Protein AF-A0AAN9BFS3-F1 (afdb_monomer)

Structure (mmCIF, N/CA/C/O backbone):
data_AF-A0AAN9BFS3-F1
#
_entry.id   AF-A0AAN9BFS3-F1
#
loop_
_atom_site.group_PDB
_atom_site.id
_atom_site.type_symbol
_atom_site.label_atom_id
_atom_site.label_alt_id
_atom_site.label_comp_id
_atom_site.label_asym_id
_atom_site.label_entity_id
_atom_site.label_seq_id
_atom_site.pdbx_PDB_ins_code
_atom_site.Cartn_x
_atom_site.Cartn_y
_atom_site.Cartn_z
_atom_site.occupancy
_atom_site.B_iso_or_equiv
_atom_site.auth_seq_id
_atom_site.auth_comp_id
_atom_site.auth_asym_id
_atom_site.auth_atom_id
_atom_site.pdbx_PDB_model_num
ATOM 1 N N . MET A 1 1 ? -20.501 -0.312 9.931 1.00 28.77 1 MET A N 1
ATOM 2 C CA . MET A 1 1 ? -20.511 1.163 9.851 1.00 28.77 1 MET A CA 1
ATOM 3 C C . MET A 1 1 ? -19.124 1.580 9.366 1.00 28.77 1 MET A C 1
ATOM 5 O O . MET A 1 1 ? -18.173 1.359 10.101 1.00 28.77 1 MET A O 1
ATOM 9 N N . ALA A 1 2 ? -19.055 1.987 8.091 1.00 28.88 2 ALA A N 1
ATOM 10 C CA . ALA A 1 2 ? -17.927 2.497 7.290 1.00 28.88 2 ALA A CA 1
ATOM 11 C C . ALA A 1 2 ? -16.505 1.983 7.616 1.00 28.88 2 ALA A C 1
ATOM 13 O O . ALA A 1 2 ? -15.770 2.603 8.381 1.00 28.88 2 ALA A O 1
ATOM 14 N N . GLN A 1 3 ? -16.103 0.871 6.990 1.00 31.83 3 GLN A N 1
ATOM 15 C CA . GLN A 1 3 ? -14.691 0.493 6.844 1.00 31.83 3 GLN A CA 1
ATOM 16 C C . GLN A 1 3 ? -14.236 0.937 5.457 1.00 31.83 3 GLN A C 1
ATOM 18 O O . GLN A 1 3 ? -14.198 0.121 4.544 1.00 31.83 3 GLN A O 1
ATOM 23 N N . THR A 1 4 ? -13.975 2.231 5.273 1.00 32.00 4 THR A N 1
ATOM 24 C CA . THR A 1 4 ? -13.581 2.735 3.955 1.00 32.00 4 THR A CA 1
ATOM 25 C C . THR A 1 4 ? -12.127 3.169 3.960 1.00 32.00 4 THR A C 1
ATOM 27 O O . THR A 1 4 ? -11.747 4.062 4.708 1.00 32.00 4 THR A O 1
ATOM 30 N N . VAL A 1 5 ? -11.312 2.503 3.142 1.00 37.75 5 VAL A N 1
ATOM 31 C CA . VAL A 1 5 ? -9.920 2.869 2.850 1.00 37.75 5 VAL A CA 1
ATOM 32 C C . VAL A 1 5 ? -9.848 3.175 1.360 1.00 37.75 5 VAL A C 1
ATOM 34 O O . VAL A 1 5 ? -10.387 2.426 0.539 1.00 37.75 5 VAL A O 1
ATOM 37 N N . PHE A 1 6 ? -9.215 4.296 1.020 1.00 46.69 6 PHE A N 1
ATOM 38 C CA . PHE A 1 6 ? -9.064 4.758 -0.356 1.00 46.69 6 PHE A CA 1
ATOM 39 C C . PHE A 1 6 ? -7.593 4.667 -0.758 1.00 46.69 6 PHE A C 1
ATOM 41 O O . PHE A 1 6 ? -6.705 5.049 0.006 1.00 46.69 6 PHE A O 1
ATOM 48 N N . LEU A 1 7 ? -7.346 4.157 -1.964 1.00 42.38 7 LEU A N 1
ATOM 49 C CA . LEU A 1 7 ? -6.005 3.996 -2.518 1.00 42.38 7 LEU A CA 1
ATOM 50 C C . LEU A 1 7 ? -5.968 4.465 -3.974 1.00 42.38 7 LEU A C 1
ATOM 52 O O . LEU A 1 7 ? -6.736 3.997 -4.818 1.00 42.38 7 LEU A O 1
ATOM 56 N N . CYS A 1 8 ? -5.025 5.347 -4.276 1.00 43.94 8 CYS A N 1
ATOM 57 C CA . CYS A 1 8 ? -4.654 5.771 -5.627 1.00 43.94 8 CYS A CA 1
ATOM 58 C C . CYS A 1 8 ? -3.128 5.922 -5.585 1.00 43.94 8 CYS A C 1
ATOM 60 O O . CYS A 1 8 ? -2.623 6.670 -4.764 1.00 43.94 8 CYS A O 1
ATOM 62 N N . LEU A 1 9 ? -2.321 5.139 -6.300 1.00 48.56 9 LEU A N 1
ATOM 63 C CA . LEU A 1 9 ? -1.998 5.359 -7.708 1.00 48.56 9 LEU A CA 1
ATOM 64 C C . LEU A 1 9 ? -1.037 4.300 -8.251 1.00 48.56 9 LEU A C 1
ATOM 66 O O . LEU A 1 9 ? -0.258 3.708 -7.515 1.00 48.56 9 LEU A O 1
ATOM 70 N N . LEU A 1 10 ? -0.972 4.216 -9.578 1.00 48.34 10 LEU A N 1
ATOM 71 C CA . LEU A 1 10 ? 0.132 3.631 -10.335 1.00 48.34 10 LEU A CA 1
ATOM 72 C C . LEU A 1 10 ? 0.705 4.699 -11.280 1.00 48.34 10 LEU A C 1
ATOM 74 O O . LEU A 1 10 ? 0.072 5.030 -12.278 1.00 48.34 10 LEU A O 1
ATOM 78 N N . GLY A 1 11 ? 1.879 5.258 -10.973 1.00 34.78 11 GLY A N 1
ATOM 79 C CA . GLY A 1 11 ? 2.648 6.069 -11.929 1.00 34.78 11 GLY A CA 1
ATOM 80 C C . GLY A 1 11 ? 3.550 5.165 -12.768 1.00 34.78 11 GLY A C 1
ATOM 81 O O . GLY A 1 11 ? 4.129 4.242 -12.218 1.00 34.78 11 GLY A O 1
ATOM 82 N N . LEU A 1 12 ? 3.672 5.379 -14.082 1.00 40.53 12 LEU A N 1
ATOM 83 C CA . LEU A 1 12 ? 4.620 4.630 -14.918 1.00 40.53 12 LEU A CA 1
ATOM 84 C C . LEU A 1 12 ? 5.277 5.509 -15.976 1.00 40.53 12 LEU A C 1
ATOM 86 O O . LEU A 1 12 ? 4.609 6.275 -16.667 1.00 40.53 12 LEU A O 1
ATOM 90 N N . LEU A 1 13 ? 6.586 5.310 -16.151 1.00 34.81 13 LEU A N 1
ATOM 91 C CA . LEU A 1 13 ? 7.351 5.810 -17.287 1.00 34.81 13 LEU A CA 1
ATOM 92 C C . LEU A 1 13 ? 7.412 4.729 -18.370 1.00 34.81 13 LEU A C 1
ATOM 94 O O . LEU A 1 13 ? 8.296 3.869 -18.375 1.00 34.81 13 LEU A O 1
ATOM 98 N N . PHE A 1 14 ? 6.512 4.806 -19.348 1.00 34.72 14 PHE A N 1
ATOM 99 C CA . PHE A 1 14 ? 6.797 4.201 -20.644 1.00 34.72 14 PHE A CA 1
ATOM 100 C C . PHE A 1 14 ? 7.679 5.144 -21.452 1.00 34.72 14 PHE A C 1
ATOM 102 O O . PHE A 1 14 ? 7.508 6.362 -21.433 1.00 34.72 14 PHE A O 1
ATOM 109 N N . GLY A 1 15 ? 8.645 4.574 -22.176 1.00 35.25 15 GLY A N 1
ATOM 110 C CA . GLY A 1 15 ? 9.382 5.342 -23.173 1.00 35.25 15 GLY A CA 1
ATOM 111 C C . GLY A 1 15 ? 8.388 6.096 -24.061 1.00 35.25 15 GLY A C 1
ATOM 112 O O . GLY A 1 15 ? 7.463 5.485 -24.586 1.00 35.25 15 GLY A O 1
ATOM 113 N N . TRP A 1 16 ? 8.606 7.407 -24.187 1.00 35.19 16 TRP A N 1
ATOM 114 C CA . TRP A 1 16 ? 7.860 8.382 -25.000 1.00 35.19 16 TRP A CA 1
ATOM 115 C C . TRP A 1 16 ? 6.487 8.858 -24.495 1.00 35.19 16 TRP A C 1
ATOM 117 O O . TRP A 1 16 ? 5.956 9.800 -25.078 1.00 35.19 16 TRP A O 1
ATOM 127 N N . GLN A 1 17 ? 5.942 8.325 -23.396 1.00 36.91 17 GLN A N 1
ATOM 128 C CA . GLN A 1 17 ? 4.750 8.888 -22.744 1.00 36.91 17 GLN A CA 1
ATOM 129 C C . GLN A 1 17 ? 4.971 8.996 -21.232 1.00 36.91 17 GLN A C 1
ATOM 131 O O . GLN A 1 17 ? 4.969 8.004 -20.506 1.00 36.91 17 GLN A O 1
ATOM 136 N N . SER A 1 18 ? 5.166 10.226 -20.758 1.00 42.72 18 SER A N 1
ATOM 137 C CA . SER A 1 18 ? 5.100 10.577 -19.342 1.00 42.72 18 SER A CA 1
ATOM 138 C C . SER A 1 18 ? 3.647 10.481 -18.879 1.00 42.72 18 SER A C 1
ATOM 140 O O . SER A 1 18 ? 2.832 11.328 -19.244 1.00 42.72 18 SER A O 1
ATOM 142 N N . VAL A 1 19 ? 3.307 9.450 -18.103 1.00 47.22 19 VAL A N 1
ATOM 143 C CA . VAL A 1 19 ? 2.034 9.420 -17.375 1.00 47.22 19 VAL A CA 1
ATOM 144 C C . VAL A 1 19 ? 2.290 10.037 -16.005 1.00 47.22 19 VAL A C 1
ATOM 146 O O . VAL A 1 19 ? 3.083 9.509 -15.228 1.00 47.22 19 VAL A O 1
ATOM 149 N N . GLU A 1 20 ? 1.664 11.179 -15.726 1.00 51.22 20 GLU A N 1
ATOM 150 C CA . GLU A 1 20 ? 1.746 11.838 -14.419 1.00 51.22 20 GLU A CA 1
ATOM 151 C C . GLU A 1 20 ? 1.160 10.939 -13.318 1.00 51.22 20 GLU A C 1
ATOM 153 O O . GLU A 1 20 ? 0.209 10.181 -13.543 1.00 51.22 20 GLU A O 1
ATOM 158 N N . ALA A 1 21 ? 1.720 11.027 -12.109 1.00 53.66 21 ALA A N 1
ATOM 159 C CA . ALA A 1 21 ? 1.106 10.418 -10.939 1.00 53.66 21 ALA A CA 1
ATOM 160 C C . ALA A 1 21 ? -0.238 11.132 -10.681 1.00 53.66 21 ALA A C 1
ATOM 162 O O . ALA A 1 21 ? -0.284 12.320 -10.405 1.00 53.66 21 ALA A O 1
ATOM 163 N N . LYS A 1 22 ? -1.362 10.425 -10.810 1.00 53.44 22 LYS A N 1
ATOM 164 C CA . LYS A 1 22 ? -2.722 10.977 -10.641 1.00 53.44 22 LYS A CA 1
ATOM 165 C C . LYS A 1 22 ? -3.339 10.744 -9.246 1.00 53.44 22 LYS A C 1
ATOM 167 O O . LYS A 1 22 ? -3.938 9.702 -9.011 1.00 53.44 22 LYS A O 1
ATOM 172 N N . SER A 1 23 ? -3.120 11.656 -8.297 1.00 56.91 23 SER A N 1
ATOM 173 C CA . SER A 1 23 ? -3.478 11.481 -6.869 1.00 56.91 23 SER A CA 1
ATOM 174 C C . SER A 1 23 ? -4.947 11.062 -6.635 1.00 56.91 23 SER A C 1
ATOM 176 O O . SER A 1 23 ? -5.805 11.294 -7.490 1.00 56.91 23 SER A O 1
ATOM 178 N N . CYS A 1 24 ? -5.255 10.467 -5.464 1.00 60.66 24 CYS A N 1
ATOM 179 C CA . CYS A 1 24 ? -6.639 10.188 -5.020 1.00 60.66 24 CYS A CA 1
ATOM 180 C C . CYS A 1 24 ? -7.543 11.416 -5.178 1.00 60.66 24 CYS A C 1
ATOM 182 O O . CYS A 1 24 ? -8.720 11.302 -5.523 1.00 60.66 24 CYS A O 1
ATOM 184 N N . TYR A 1 25 ? -6.936 12.580 -4.947 1.00 57.38 25 TYR A N 1
ATOM 185 C CA . TYR A 1 25 ? -7.491 13.894 -5.194 1.00 57.38 25 TYR A CA 1
ATOM 186 C C . TYR A 1 25 ? -6.694 14.612 -6.287 1.00 57.38 25 TYR A C 1
ATOM 188 O O . TYR A 1 25 ? -5.466 14.621 -6.211 1.00 57.38 25 TYR A O 1
ATOM 196 N N . PRO A 1 26 ? -7.359 15.257 -7.257 1.00 55.62 26 PRO A N 1
ATOM 197 C CA . PRO A 1 26 ? -6.736 16.113 -8.264 1.00 55.62 26 PRO A CA 1
ATOM 198 C C . PRO A 1 26 ? -5.706 17.111 -7.724 1.00 55.62 26 PRO A C 1
ATOM 200 O O . PRO A 1 26 ? -4.744 17.408 -8.425 1.00 55.62 26 PRO A O 1
ATOM 203 N N . ASP A 1 27 ? -5.896 17.621 -6.501 1.00 63.38 27 ASP A N 1
ATOM 204 C CA . ASP A 1 27 ? -4.984 18.569 -5.863 1.00 63.38 27 ASP A CA 1
ATOM 205 C C . ASP A 1 27 ? -5.036 18.521 -4.317 1.00 63.38 27 ASP A C 1
ATOM 207 O O . ASP A 1 27 ? -5.886 17.865 -3.703 1.00 63.38 27 ASP A O 1
ATOM 211 N N . LEU A 1 28 ? -4.095 19.233 -3.683 1.00 63.38 28 LEU A N 1
ATOM 212 C CA . LEU A 1 28 ? -3.985 19.380 -2.225 1.00 63.38 28 LEU A CA 1
ATOM 213 C C . LEU A 1 28 ? -5.181 20.106 -1.596 1.00 63.38 28 LEU A C 1
ATOM 215 O O . LEU A 1 28 ? -5.524 19.826 -0.451 1.00 63.38 28 LEU A O 1
ATOM 219 N N . ALA A 1 29 ? -5.822 21.028 -2.317 1.00 64.75 29 ALA A N 1
ATOM 220 C CA . ALA A 1 29 ? -6.960 21.779 -1.797 1.00 64.75 29 ALA A CA 1
ATOM 221 C C . ALA A 1 29 ? -8.195 20.881 -1.662 1.00 64.75 29 ALA A C 1
ATOM 223 O O . ALA A 1 29 ? -8.933 20.990 -0.688 1.00 64.75 29 ALA A O 1
ATOM 224 N N . GLN A 1 30 ? -8.392 19.947 -2.590 1.00 64.88 30 GLN A N 1
ATOM 225 C CA . GLN A 1 30 ? -9.452 18.949 -2.525 1.00 64.88 30 GLN A CA 1
ATOM 226 C C . GLN A 1 30 ? -9.202 17.922 -1.421 1.00 64.88 30 GLN A C 1
ATOM 228 O O . GLN A 1 30 ? -10.142 17.583 -0.708 1.00 64.88 30 GLN A O 1
ATOM 233 N N . ALA A 1 31 ? -7.951 17.498 -1.214 1.00 64.00 31 ALA A N 1
ATOM 234 C CA . ALA A 1 31 ? -7.592 16.666 -0.062 1.00 64.00 31 ALA A CA 1
ATOM 235 C C . ALA A 1 31 ? -7.846 17.401 1.270 1.00 64.00 31 ALA A C 1
ATOM 237 O O . ALA A 1 31 ? -8.459 16.844 2.181 1.00 64.00 31 ALA A O 1
ATOM 238 N N . ALA A 1 32 ? -7.470 18.683 1.351 1.00 65.19 32 ALA A N 1
ATOM 239 C CA . ALA A 1 32 ? -7.693 19.525 2.525 1.00 65.19 32 ALA A CA 1
ATOM 240 C C . ALA A 1 32 ? -9.186 19.784 2.800 1.00 65.19 32 ALA A C 1
ATOM 242 O O . ALA A 1 32 ? -9.613 19.729 3.950 1.00 65.19 32 ALA A O 1
ATOM 243 N N . LEU A 1 33 ? -9.997 20.011 1.759 1.00 65.75 33 LEU A N 1
ATOM 244 C CA . LEU A 1 33 ? -11.460 20.120 1.865 1.00 65.75 33 LEU A CA 1
ATOM 245 C C . LEU A 1 33 ? -12.099 18.822 2.358 1.00 65.75 33 LEU A C 1
ATOM 247 O O . LEU A 1 33 ? -13.089 18.855 3.086 1.00 65.75 33 LEU A O 1
ATOM 251 N N . ALA A 1 34 ? -11.535 17.689 1.952 1.00 67.19 34 ALA A N 1
ATOM 252 C CA . ALA A 1 34 ? -11.966 16.380 2.403 1.00 67.19 34 ALA A CA 1
ATOM 253 C C . ALA A 1 34 ? -11.489 16.094 3.850 1.00 67.19 34 ALA A C 1
ATOM 255 O O . ALA A 1 34 ? -12.041 15.228 4.524 1.00 67.19 34 ALA A O 1
ATOM 256 N N . GLY A 1 35 ? -10.531 16.872 4.365 1.00 70.81 35 GLY A N 1
ATOM 257 C CA . GLY A 1 35 ? -10.011 16.755 5.726 1.00 70.81 35 GLY A CA 1
ATOM 258 C C . GLY A 1 35 ? -8.906 15.711 5.881 1.00 70.81 35 GLY A C 1
ATOM 259 O O . GLY A 1 35 ? -8.669 15.267 7.000 1.00 70.81 35 GLY A O 1
ATOM 260 N N . VAL A 1 36 ? -8.239 15.322 4.787 1.00 77.38 36 VAL A N 1
ATOM 261 C CA . VAL A 1 36 ? -7.086 14.411 4.830 1.00 77.38 36 VAL A CA 1
ATOM 262 C C . VAL A 1 36 ? -5.785 15.194 4.824 1.00 77.38 36 VAL A C 1
ATOM 264 O O . VAL A 1 36 ? -5.563 16.040 3.956 1.00 77.38 36 VAL A O 1
ATOM 267 N N . LEU A 1 37 ? -4.917 14.887 5.785 1.00 86.06 37 LEU A N 1
ATOM 268 C CA . LEU A 1 37 ? -3.627 15.547 5.967 1.00 86.06 37 LEU A CA 1
ATOM 269 C C . LEU A 1 37 ? -2.472 14.681 5.461 1.00 86.06 37 LEU A C 1
ATOM 271 O O . LEU A 1 37 ? -2.504 13.454 5.554 1.00 86.06 37 LEU A O 1
ATOM 275 N N . ASP A 1 38 ? -1.426 15.331 4.952 1.00 87.88 38 ASP A N 1
ATOM 276 C CA . ASP A 1 38 ? -0.173 14.655 4.619 1.00 87.88 38 ASP A CA 1
ATOM 277 C C . ASP A 1 38 ? 0.516 14.167 5.892 1.00 87.88 38 ASP A C 1
ATOM 279 O O . ASP A 1 38 ? 0.795 14.945 6.809 1.00 87.88 38 ASP A O 1
ATOM 283 N N . GLY A 1 39 ? 0.812 12.871 5.935 1.00 89.25 39 GLY A N 1
ATOM 284 C CA . GLY A 1 39 ? 1.692 12.310 6.943 1.00 89.25 39 GLY A CA 1
ATOM 285 C C . GLY A 1 39 ? 3.169 12.614 6.657 1.00 89.25 39 GLY A C 1
ATOM 286 O O . GLY A 1 39 ? 3.525 13.162 5.601 1.00 89.25 39 GLY A O 1
ATOM 287 N N . PRO A 1 40 ? 4.069 12.280 7.598 1.00 90.56 40 PRO A N 1
ATOM 288 C CA . PRO A 1 40 ? 5.503 12.507 7.463 1.00 90.56 40 PRO A CA 1
ATOM 289 C C . PRO A 1 40 ? 6.129 12.057 6.138 1.00 90.56 40 PRO A C 1
ATOM 291 O O . PRO A 1 40 ? 7.088 12.688 5.690 1.00 90.56 40 PRO A O 1
ATOM 294 N N . PHE A 1 41 ? 5.636 10.995 5.486 1.00 89.00 41 PHE A N 1
ATOM 295 C CA . PHE A 1 41 ? 6.261 10.507 4.251 1.00 89.00 41 PHE A CA 1
ATOM 296 C C . PHE A 1 41 ? 5.833 11.302 3.012 1.00 89.00 41 PHE A C 1
ATOM 298 O O . PHE A 1 41 ? 6.493 11.179 1.975 1.00 89.00 41 PHE A O 1
ATOM 305 N N . LEU A 1 42 ? 4.806 12.144 3.123 1.00 85.81 42 LEU A N 1
ATOM 306 C CA . LEU A 1 42 ? 4.365 13.086 2.091 1.00 85.81 42 LEU A CA 1
ATOM 307 C C . LEU A 1 42 ? 4.701 14.550 2.422 1.00 85.81 42 LEU A C 1
ATOM 309 O O . LEU A 1 42 ? 4.637 15.409 1.546 1.00 85.81 42 LEU A O 1
ATOM 313 N N . SER A 1 43 ? 5.140 14.841 3.649 1.00 86.25 43 SER A N 1
ATOM 314 C CA . SER A 1 43 ? 5.485 16.197 4.080 1.00 86.25 43 SER A CA 1
ATOM 315 C C . SER A 1 43 ? 6.595 16.831 3.229 1.00 86.25 43 SER A C 1
ATOM 317 O O . SER A 1 43 ? 7.726 16.345 3.181 1.00 86.25 43 SER A O 1
ATOM 319 N N . GLY A 1 44 ? 6.286 17.971 2.602 1.00 82.75 44 GLY A N 1
ATOM 320 C CA . GLY A 1 44 ? 7.252 18.774 1.843 1.00 82.75 44 GLY A CA 1
ATOM 321 C C . GLY A 1 44 ? 7.719 18.136 0.531 1.00 82.75 44 GLY A C 1
ATOM 322 O O . GLY A 1 44 ? 8.737 18.550 -0.021 1.00 82.75 44 GLY A O 1
ATOM 323 N N . THR A 1 45 ? 7.004 17.129 0.032 1.00 85.56 45 THR A N 1
ATOM 324 C CA . THR A 1 45 ? 7.298 16.458 -1.238 1.00 85.56 45 THR A CA 1
ATOM 325 C C . THR A 1 45 ? 6.016 16.249 -2.048 1.00 85.56 45 THR A C 1
ATOM 327 O O . THR A 1 45 ? 4.930 16.614 -1.608 1.00 85.56 45 THR A O 1
ATOM 330 N N . THR A 1 46 ? 6.134 15.699 -3.256 1.00 80.81 46 THR A N 1
ATOM 331 C CA . THR A 1 46 ? 4.984 15.337 -4.094 1.00 80.81 46 THR A CA 1
ATOM 332 C C . THR A 1 46 ? 5.077 13.874 -4.507 1.00 80.81 46 THR A C 1
ATOM 334 O O . THR A 1 46 ? 6.162 13.284 -4.514 1.00 80.81 46 THR A O 1
ATOM 337 N N . LEU A 1 47 ? 3.945 13.272 -4.875 1.00 77.19 47 LEU A N 1
ATOM 338 C CA . LEU A 1 47 ? 3.938 11.904 -5.393 1.00 77.19 47 LEU A CA 1
ATOM 339 C C . LEU A 1 47 ? 4.801 11.771 -6.644 1.00 77.19 47 LEU A C 1
ATOM 341 O O . LEU A 1 47 ? 5.498 10.773 -6.795 1.00 77.19 47 LEU A O 1
ATOM 345 N N . GLU A 1 48 ? 4.795 12.769 -7.522 1.00 76.12 48 GLU A N 1
ATOM 346 C CA . GLU A 1 48 ? 5.605 12.786 -8.738 1.00 76.12 48 GLU A CA 1
ATOM 347 C C . GLU A 1 48 ? 7.092 12.777 -8.387 1.00 76.12 48 GLU A C 1
ATOM 349 O O . GLU A 1 48 ? 7.842 11.959 -8.918 1.00 76.12 48 GLU A O 1
ATOM 354 N N . ALA A 1 49 ? 7.520 13.628 -7.450 1.00 81.62 49 ALA A N 1
ATOM 355 C CA . ALA A 1 49 ? 8.911 13.676 -7.012 1.00 81.62 49 ALA A CA 1
ATOM 356 C C . ALA A 1 49 ? 9.361 12.336 -6.409 1.00 81.62 49 ALA A C 1
ATOM 358 O O . ALA A 1 49 ? 10.453 11.854 -6.706 1.00 81.62 49 ALA A O 1
ATOM 359 N N . LEU A 1 50 ? 8.499 11.700 -5.612 1.00 82.94 50 LEU A N 1
ATOM 360 C CA . LEU A 1 50 ? 8.769 10.393 -5.014 1.00 82.94 50 LEU A CA 1
ATOM 361 C C . LEU A 1 50 ? 8.757 9.243 -6.031 1.00 82.94 50 LEU A C 1
ATOM 363 O O . LEU A 1 50 ? 9.509 8.286 -5.870 1.00 82.94 50 LEU A O 1
ATOM 367 N N . THR A 1 51 ? 7.918 9.325 -7.065 1.00 77.94 51 THR A N 1
ATOM 368 C CA . THR A 1 51 ? 7.749 8.259 -8.068 1.00 77.94 51 THR A CA 1
ATOM 369 C C . THR A 1 51 ? 8.798 8.337 -9.174 1.00 77.94 51 THR A C 1
ATOM 371 O O . THR A 1 51 ? 9.229 7.311 -9.689 1.00 77.94 51 THR A O 1
ATOM 374 N N . PHE A 1 52 ? 9.211 9.541 -9.567 1.00 76.19 52 PHE A N 1
ATOM 375 C CA . PHE A 1 52 ? 10.080 9.745 -10.730 1.00 76.19 52 PHE A CA 1
ATOM 376 C C . PHE A 1 52 ? 11.486 10.230 -10.365 1.00 76.19 52 PHE A C 1
ATOM 378 O O . PHE A 1 52 ? 12.374 10.218 -11.216 1.00 76.19 52 PHE A O 1
ATOM 385 N N . GLY A 1 53 ? 11.715 10.630 -9.110 1.00 75.19 53 GLY A N 1
ATOM 386 C CA . GLY A 1 53 ? 12.991 11.191 -8.664 1.00 75.19 53 GLY A CA 1
ATOM 387 C C . GLY A 1 53 ? 14.171 10.217 -8.698 1.00 75.19 53 GLY A C 1
ATOM 388 O O . GLY A 1 53 ? 15.316 10.661 -8.714 1.00 75.19 53 GLY A O 1
ATOM 389 N N . ASP A 1 54 ? 13.920 8.904 -8.742 1.00 75.62 54 ASP A N 1
ATOM 390 C CA . ASP A 1 54 ? 14.966 7.873 -8.772 1.00 75.62 54 ASP A CA 1
ATOM 391 C C . ASP A 1 54 ? 15.381 7.435 -10.192 1.00 75.62 54 ASP A C 1
ATOM 393 O O . ASP A 1 54 ? 16.327 6.659 -10.349 1.00 75.62 54 ASP A O 1
ATOM 397 N N . GLY A 1 55 ? 14.713 7.950 -11.233 1.00 79.38 55 GLY A N 1
ATOM 398 C CA . GLY A 1 55 ? 15.055 7.719 -12.640 1.00 79.38 55 GLY A CA 1
ATOM 399 C C . GLY A 1 55 ? 14.747 6.313 -13.169 1.00 79.38 55 GLY A C 1
ATOM 400 O O . GLY A 1 55 ? 15.146 5.979 -14.290 1.00 79.38 55 GLY A O 1
ATOM 401 N N . TYR A 1 56 ? 14.051 5.466 -12.404 1.00 81.31 56 TYR A N 1
ATOM 402 C CA . TYR A 1 56 ? 13.682 4.132 -12.870 1.00 81.31 56 TYR A CA 1
ATOM 403 C C . TYR A 1 56 ? 12.501 4.173 -13.841 1.00 81.31 56 TYR A C 1
ATOM 405 O O . TYR A 1 56 ? 11.552 4.936 -13.705 1.00 81.31 56 TYR A O 1
ATOM 413 N N . ARG A 1 57 ? 12.539 3.279 -14.836 1.00 78.31 57 ARG A N 1
ATOM 414 C CA . ARG A 1 57 ? 11.475 3.163 -15.850 1.00 78.31 57 ARG A CA 1
ATOM 415 C C . ARG A 1 57 ? 10.163 2.606 -15.287 1.00 78.31 57 ARG A C 1
ATOM 417 O O . ARG A 1 57 ? 9.105 2.855 -15.842 1.00 78.31 57 ARG A O 1
ATOM 424 N N . VAL A 1 58 ? 10.228 1.825 -14.211 1.00 83.94 58 VAL A N 1
ATOM 425 C CA . VAL A 1 58 ? 9.042 1.274 -13.546 1.00 83.94 58 VAL A CA 1
ATOM 426 C C . VAL A 1 58 ? 9.186 1.537 -12.060 1.00 83.94 58 VAL A C 1
ATOM 428 O O . VAL A 1 58 ? 10.036 0.926 -11.407 1.00 83.94 58 VAL A O 1
ATOM 431 N N . THR A 1 59 ? 8.335 2.423 -11.563 1.00 86.75 59 THR A N 1
ATOM 432 C CA . THR A 1 59 ? 8.192 2.797 -10.155 1.00 86.75 59 THR A CA 1
ATOM 433 C C . THR A 1 59 ? 6.704 2.740 -9.822 1.00 86.75 59 THR A C 1
ATOM 435 O O . THR A 1 59 ? 5.877 2.859 -10.713 1.00 86.75 59 THR A O 1
ATOM 438 N N . CYS A 1 60 ? 6.334 2.494 -8.575 1.00 86.94 60 CYS A N 1
ATOM 439 C CA . CYS A 1 60 ? 4.952 2.471 -8.119 1.00 86.94 60 CYS A CA 1
ATOM 440 C C . CYS A 1 60 ? 4.888 3.109 -6.730 1.00 86.94 60 CYS A C 1
ATOM 442 O O . CYS A 1 60 ? 5.518 2.622 -5.790 1.00 86.94 60 CYS A O 1
ATOM 444 N N . ALA A 1 61 ? 4.146 4.211 -6.620 1.00 87.50 61 ALA A N 1
ATOM 445 C CA . ALA A 1 61 ? 3.867 4.887 -5.362 1.00 87.50 61 ALA A CA 1
ATOM 446 C C . ALA A 1 61 ? 2.453 4.538 -4.887 1.00 87.50 61 ALA A C 1
ATOM 448 O O . ALA A 1 61 ? 1.461 4.919 -5.503 1.00 87.50 61 ALA A O 1
ATOM 449 N N . LEU A 1 62 ? 2.376 3.819 -3.775 1.00 87.62 62 LEU A N 1
ATOM 450 C CA . LEU A 1 62 ? 1.142 3.404 -3.126 1.00 87.62 62 LEU A CA 1
ATOM 451 C C . LEU A 1 62 ? 0.781 4.457 -2.076 1.00 87.62 62 LEU A C 1
ATOM 453 O O . LEU A 1 62 ? 1.355 4.440 -0.986 1.00 87.62 62 LEU A O 1
ATOM 457 N N . GLN A 1 63 ? -0.131 5.378 -2.404 1.00 87.88 63 GLN A N 1
ATOM 458 C CA . GLN A 1 63 ? -0.673 6.333 -1.433 1.00 87.88 63 GLN A CA 1
ATOM 459 C C . GLN A 1 63 ? -1.941 5.787 -0.783 1.00 87.88 63 GLN A C 1
ATOM 461 O O . GLN A 1 63 ? -2.979 5.643 -1.428 1.00 87.88 63 GLN A O 1
ATOM 466 N N . VAL A 1 64 ? -1.855 5.548 0.517 1.00 86.50 64 VAL A N 1
ATOM 467 C CA . VAL A 1 64 ? -2.969 5.096 1.346 1.00 86.50 64 VAL A CA 1
ATOM 468 C C . VAL A 1 64 ? -3.566 6.293 2.053 1.00 86.50 64 VAL A C 1
ATOM 470 O O . VAL A 1 64 ? -2.846 7.014 2.737 1.00 86.50 64 VAL A O 1
ATOM 473 N N . GLU A 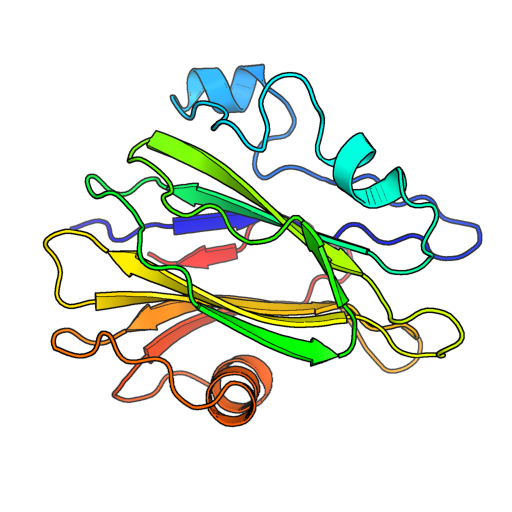1 65 ? -4.878 6.470 1.936 1.00 86.00 65 GLU A N 1
ATOM 474 C CA . GLU A 1 65 ? -5.623 7.442 2.731 1.00 86.00 65 GLU A CA 1
ATOM 475 C C . GLU A 1 65 ? -6.468 6.717 3.773 1.00 86.00 65 GLU A C 1
ATOM 477 O O . GLU A 1 65 ? -7.342 5.902 3.445 1.00 86.00 65 GLU A O 1
ATOM 482 N N . ASN A 1 66 ? -6.208 7.015 5.042 1.00 85.12 66 ASN A N 1
ATOM 483 C CA . ASN A 1 66 ? -6.906 6.398 6.150 1.00 85.12 66 ASN A CA 1
ATOM 484 C C . ASN A 1 66 ? -8.123 7.235 6.555 1.00 85.12 66 ASN A C 1
ATOM 486 O O . ASN A 1 66 ? -8.035 8.178 7.335 1.00 85.12 66 ASN A O 1
ATOM 490 N N . TRP A 1 67 ? -9.282 6.839 6.041 1.00 82.38 67 TRP A N 1
ATOM 491 C CA . TRP A 1 67 ? -10.579 7.444 6.350 1.00 82.38 67 TRP A CA 1
ATOM 492 C C . TRP A 1 67 ? -11.314 6.752 7.498 1.00 82.38 67 TRP A C 1
ATOM 494 O O . TRP A 1 67 ? -12.471 7.058 7.796 1.00 82.38 67 TRP A O 1
ATOM 504 N N . THR A 1 68 ? -10.665 5.781 8.132 1.00 78.25 68 THR A N 1
ATOM 505 C CA . THR A 1 68 ? -11.220 5.121 9.305 1.00 78.25 68 THR A CA 1
ATOM 506 C C . THR A 1 68 ? -10.979 5.988 10.537 1.00 78.25 68 THR A C 1
ATOM 508 O O . THR A 1 68 ? -10.100 6.839 10.547 1.00 78.25 68 THR A O 1
ATOM 511 N N . ARG A 1 69 ? -11.733 5.743 11.610 1.00 84.12 69 ARG A N 1
ATOM 512 C CA . ARG A 1 69 ? -11.491 6.374 12.922 1.00 84.12 69 ARG A CA 1
ATOM 513 C C . ARG A 1 69 ? -10.317 5.761 13.700 1.00 84.12 69 ARG A C 1
ATOM 515 O O . ARG A 1 69 ? -10.163 6.044 14.885 1.00 84.12 69 ARG A O 1
ATOM 522 N N . TYR A 1 70 ? -9.601 4.826 13.087 1.00 88.56 70 TYR A N 1
ATOM 523 C CA . TYR A 1 70 ? -8.567 4.008 13.706 1.00 88.56 70 TYR A CA 1
ATOM 524 C C . TYR A 1 70 ? -7.248 4.274 13.003 1.00 88.56 70 TYR A C 1
ATOM 526 O O . TYR A 1 70 ? -7.237 4.534 11.804 1.00 88.56 70 TYR A O 1
ATOM 534 N N . ASN A 1 71 ? -6.136 4.172 13.715 1.00 92.31 71 ASN A N 1
ATOM 535 C CA . ASN A 1 71 ? -4.837 4.203 13.060 1.00 92.31 71 ASN A CA 1
ATOM 536 C C . ASN A 1 71 ? -4.569 2.857 12.380 1.00 92.31 71 ASN A C 1
ATOM 538 O O . ASN A 1 71 ? -5.056 1.813 12.821 1.00 92.31 71 ASN A O 1
ATOM 542 N N . LEU A 1 72 ? -3.795 2.889 11.301 1.00 94.00 72 LEU A N 1
ATOM 543 C CA . LEU A 1 72 ? -3.285 1.693 10.643 1.00 94.00 72 LEU A CA 1
ATOM 544 C C . LEU A 1 72 ? -1.828 1.510 11.056 1.00 94.00 72 LEU A C 1
ATOM 546 O O . LEU A 1 72 ? -1.021 2.381 10.756 1.00 94.00 72 LEU A O 1
ATOM 550 N N . SER A 1 73 ? -1.468 0.419 11.722 1.00 95.75 73 SER A N 1
ATOM 551 C CA . SER A 1 73 ? -0.106 0.202 12.232 1.00 95.75 73 SER A CA 1
ATOM 552 C C . SER A 1 73 ? 0.420 -1.196 11.917 1.00 95.75 73 SER A C 1
ATOM 554 O O . SER A 1 73 ? -0.210 -1.961 11.186 1.00 95.75 73 SER A O 1
ATOM 556 N N . ASN A 1 74 ? 1.625 -1.518 12.394 1.00 95.50 74 ASN A N 1
ATOM 557 C CA . ASN A 1 74 ? 2.292 -2.804 12.167 1.00 95.50 74 ASN A CA 1
ATOM 558 C C . ASN A 1 74 ? 2.358 -3.175 10.672 1.00 95.50 74 ASN A C 1
ATOM 560 O O . ASN A 1 74 ? 1.723 -4.150 10.245 1.00 95.50 74 ASN A O 1
ATOM 564 N N . PRO A 1 75 ? 3.085 -2.391 9.850 1.00 95.81 75 PRO A N 1
ATOM 565 C CA . PRO A 1 75 ? 3.167 -2.638 8.425 1.00 95.81 75 PRO A CA 1
ATOM 566 C C . PRO A 1 75 ? 3.856 -3.967 8.127 1.00 95.81 75 PRO A C 1
ATOM 568 O O . PRO A 1 75 ? 4.925 -4.264 8.663 1.00 95.81 75 PRO A O 1
ATOM 571 N N . VAL A 1 76 ? 3.293 -4.724 7.190 1.00 95.12 76 VAL A N 1
ATOM 572 C CA . VAL A 1 76 ? 3.945 -5.899 6.602 1.00 95.12 76 VAL A CA 1
ATOM 573 C C . VAL A 1 76 ? 3.915 -5.753 5.090 1.00 95.12 76 VAL A C 1
ATOM 575 O O . VAL A 1 76 ? 2.835 -5.630 4.513 1.00 95.12 76 VAL A O 1
ATOM 578 N N . ILE A 1 77 ? 5.097 -5.745 4.469 1.00 94.69 77 ILE A N 1
ATOM 579 C CA . ILE A 1 77 ? 5.286 -5.669 3.017 1.00 94.69 77 ILE A CA 1
ATOM 580 C C . ILE A 1 77 ? 5.979 -6.931 2.505 1.00 94.69 77 ILE A C 1
ATOM 582 O O . ILE A 1 77 ? 7.005 -7.345 3.044 1.00 94.69 77 ILE A O 1
ATOM 586 N N . HIS A 1 78 ? 5.442 -7.506 1.434 1.00 95.50 78 HIS A N 1
ATOM 587 C CA . HIS A 1 78 ? 6.042 -8.609 0.698 1.00 95.50 78 HIS A CA 1
ATOM 588 C C . HIS A 1 78 ? 6.217 -8.221 -0.767 1.00 95.50 78 HIS A C 1
ATOM 590 O O . HIS A 1 78 ? 5.308 -7.691 -1.399 1.00 95.50 78 HIS A O 1
ATOM 596 N N . MET A 1 79 ? 7.410 -8.484 -1.299 1.00 95.44 79 MET A N 1
ATOM 597 C CA . MET A 1 79 ? 7.767 -8.190 -2.683 1.00 95.44 79 MET A CA 1
ATOM 598 C C . MET A 1 79 ? 7.791 -9.490 -3.485 1.00 95.44 79 MET A C 1
ATOM 600 O O . MET A 1 79 ? 8.621 -10.353 -3.207 1.00 95.44 79 MET A O 1
ATOM 604 N N . ASN A 1 80 ? 6.965 -9.583 -4.523 1.00 94.56 80 ASN A N 1
ATOM 605 C CA . ASN A 1 80 ? 7.051 -10.664 -5.510 1.00 94.56 80 ASN A CA 1
ATOM 606 C C . ASN A 1 80 ? 8.065 -10.282 -6.599 1.00 94.56 80 ASN A C 1
ATOM 608 O O . ASN A 1 80 ? 8.906 -11.080 -7.011 1.00 94.56 80 ASN A O 1
ATOM 612 N N . HIS A 1 81 ? 8.036 -9.015 -7.029 1.00 94.06 81 HIS A N 1
ATOM 613 C CA . HIS A 1 81 ? 8.997 -8.450 -7.972 1.00 94.06 81 HIS A CA 1
ATOM 614 C C . HIS A 1 81 ? 9.393 -7.017 -7.611 1.00 94.06 81 HIS A C 1
ATOM 616 O O . HIS A 1 81 ? 8.586 -6.217 -7.136 1.00 94.06 81 HIS A O 1
ATOM 622 N N . GLY A 1 82 ? 10.630 -6.652 -7.948 1.00 94.88 82 GLY A N 1
ATOM 623 C CA . GLY A 1 82 ? 11.148 -5.303 -7.745 1.00 94.88 82 GLY A CA 1
ATOM 624 C C . GLY A 1 82 ? 11.830 -5.116 -6.391 1.00 94.88 82 GLY A C 1
ATOM 625 O O . GLY A 1 82 ? 12.301 -6.072 -5.779 1.00 94.88 82 GLY A O 1
ATOM 626 N N . GLN A 1 83 ? 11.946 -3.862 -5.965 1.00 95.38 83 GLN A N 1
ATOM 627 C CA . GLN A 1 83 ? 12.632 -3.414 -4.755 1.00 95.38 83 GLN A CA 1
ATOM 628 C C . GLN A 1 83 ? 11.853 -2.266 -4.107 1.00 95.38 83 GLN A C 1
ATOM 630 O O . GLN A 1 83 ? 11.128 -1.535 -4.781 1.00 95.38 83 GLN A O 1
ATOM 635 N N . ILE A 1 84 ? 12.051 -2.080 -2.806 1.00 95.69 84 ILE A N 1
ATOM 636 C CA . ILE A 1 84 ? 11.472 -0.972 -2.046 1.00 95.69 84 ILE A CA 1
ATOM 637 C C . ILE A 1 84 ? 12.394 0.249 -2.195 1.00 95.69 84 ILE A C 1
ATOM 639 O O . ILE A 1 84 ? 13.570 0.174 -1.843 1.00 95.69 84 ILE A O 1
ATOM 643 N N . SER A 1 85 ? 11.869 1.363 -2.714 1.00 92.44 85 SER A N 1
ATOM 644 C CA . SER A 1 85 ? 12.555 2.670 -2.723 1.00 92.44 85 SER A CA 1
ATOM 645 C C . SER A 1 85 ? 12.217 3.479 -1.466 1.00 92.44 85 SER A C 1
ATOM 647 O O . SER A 1 85 ? 13.075 4.172 -0.926 1.00 92.44 85 SER A O 1
ATOM 649 N N . LYS A 1 86 ? 10.979 3.364 -0.971 1.00 92.81 86 LYS A N 1
ATOM 650 C CA . LYS A 1 86 ? 10.510 3.962 0.281 1.00 92.81 86 LYS A CA 1
ATOM 651 C C . LYS A 1 86 ? 9.633 2.956 1.015 1.00 92.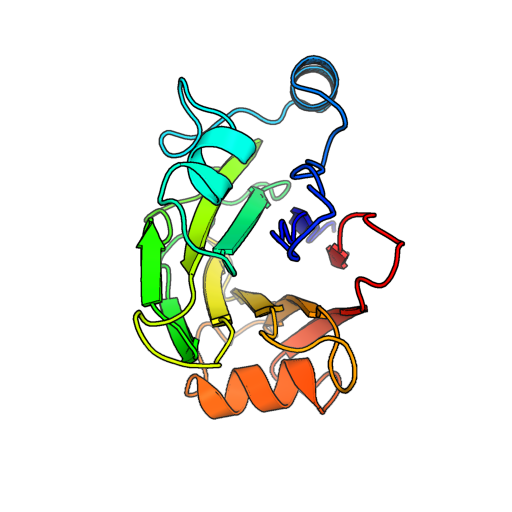81 8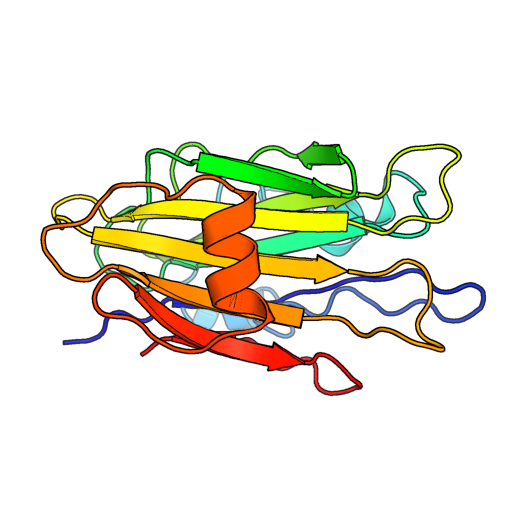6 LYS A C 1
ATOM 653 O O . LYS A 1 86 ? 8.608 2.541 0.479 1.00 92.81 86 LYS A O 1
ATOM 658 N N . ALA A 1 87 ? 10.073 2.542 2.202 1.00 95.50 87 ALA A N 1
ATOM 659 C CA . ALA A 1 87 ? 9.376 1.564 3.035 1.00 95.50 87 ALA A CA 1
ATOM 660 C C . ALA A 1 87 ? 7.985 2.066 3.459 1.00 95.50 87 ALA A C 1
ATOM 662 O O . ALA A 1 87 ? 7.761 3.277 3.447 1.00 95.50 87 ALA A O 1
ATOM 663 N N . PRO A 1 88 ? 7.056 1.168 3.830 1.00 94.12 88 PRO A N 1
ATOM 664 C CA . PRO A 1 88 ? 5.785 1.590 4.395 1.00 94.12 88 PRO A CA 1
ATOM 665 C C . PRO A 1 88 ? 5.982 2.337 5.720 1.00 94.12 88 PRO A C 1
ATOM 667 O O . PRO A 1 88 ? 6.871 1.976 6.499 1.00 94.12 88 PRO A O 1
ATOM 670 N N . PRO A 1 89 ? 5.167 3.369 5.993 1.00 93.81 89 PRO A N 1
ATOM 671 C CA . PRO A 1 89 ? 5.170 4.045 7.283 1.00 93.81 89 PRO A CA 1
ATOM 672 C C . PRO A 1 89 ? 4.782 3.068 8.398 1.00 93.81 89 PRO 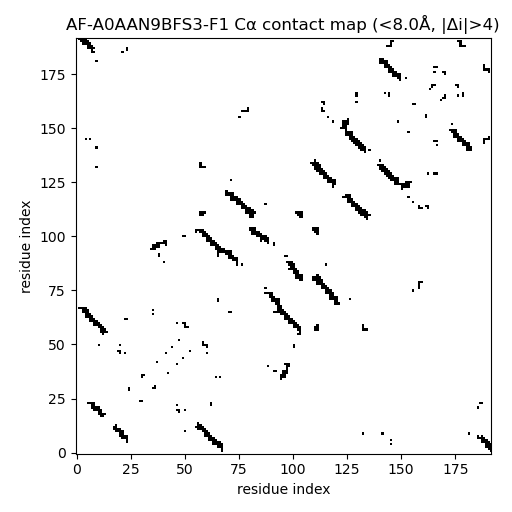A C 1
ATOM 674 O O . PRO A 1 89 ? 3.951 2.174 8.201 1.00 93.81 89 PRO A O 1
ATOM 677 N N . ALA A 1 90 ? 5.368 3.267 9.582 1.00 95.25 90 ALA A N 1
ATOM 678 C CA . ALA A 1 90 ? 5.062 2.468 10.770 1.00 95.25 90 ALA A CA 1
ATOM 679 C C . ALA A 1 90 ? 3.588 2.589 11.187 1.00 95.25 90 ALA A C 1
ATOM 681 O O . ALA A 1 90 ? 2.995 1.605 11.628 1.00 95.25 90 ALA A O 1
ATOM 682 N N . THR A 1 91 ? 3.014 3.779 10.993 1.00 95.19 91 THR A N 1
ATOM 683 C CA . THR A 1 91 ? 1.613 4.083 11.273 1.00 95.19 91 THR A CA 1
ATOM 684 C C . THR A 1 91 ? 1.060 5.024 10.205 1.00 95.19 91 THR A C 1
ATOM 686 O O . THR A 1 91 ? 1.785 5.880 9.703 1.00 95.19 91 THR A O 1
ATOM 689 N N . ILE A 1 92 ? -0.220 4.876 9.870 1.00 92.69 92 ILE A N 1
ATOM 690 C CA . ILE A 1 92 ? -1.013 5.836 9.100 1.00 92.69 92 ILE A CA 1
ATOM 691 C C . ILE A 1 92 ? -2.160 6.277 10.001 1.00 92.69 92 ILE A C 1
ATOM 693 O O . ILE A 1 92 ? -3.099 5.513 10.246 1.00 92.69 92 ILE A O 1
ATOM 697 N N . ASP A 1 93 ? -2.066 7.494 10.522 1.00 92.81 93 ASP A N 1
ATOM 698 C CA . ASP A 1 93 ? -3.039 8.013 11.479 1.00 92.81 93 ASP A CA 1
ATOM 699 C C . ASP A 1 93 ? -4.429 8.184 10.847 1.00 92.81 93 ASP A C 1
ATOM 701 O O . ASP A 1 93 ? -4.578 8.380 9.638 1.00 92.81 93 ASP A O 1
ATOM 705 N N . SER A 1 94 ? -5.470 8.100 11.673 1.00 86.25 94 SER A N 1
ATOM 706 C CA . SER A 1 94 ? -6.844 8.417 11.266 1.00 86.25 94 SER A CA 1
ATOM 707 C C . SER A 1 94 ? -6.913 9.824 10.660 1.00 86.25 94 SER A C 1
ATOM 709 O O . SER A 1 94 ? -6.563 10.802 11.317 1.00 86.25 94 SER A O 1
ATOM 711 N N . GLY A 1 95 ? -7.420 9.945 9.432 1.00 83.50 95 GLY A N 1
ATOM 712 C CA . GLY A 1 95 ? -7.502 11.212 8.697 1.00 83.50 95 GLY A CA 1
ATOM 713 C C . GLY A 1 95 ? -6.198 11.632 8.013 1.00 83.50 95 GLY A C 1
ATOM 714 O O . GLY A 1 95 ? -6.116 12.741 7.491 1.00 83.50 95 GLY A O 1
ATOM 715 N N . TYR A 1 96 ? -5.179 10.773 7.993 1.00 87.69 96 TYR A N 1
ATOM 716 C CA . TYR A 1 96 ? -3.927 11.034 7.292 1.00 87.69 96 TYR A CA 1
ATOM 717 C C . TYR A 1 96 ? -3.788 10.172 6.046 1.00 87.69 96 TYR A C 1
ATOM 719 O O . TYR A 1 96 ? -4.405 9.112 5.896 1.00 87.69 96 TYR A O 1
ATOM 727 N N . ARG A 1 97 ? -2.930 10.639 5.145 1.00 87.25 97 ARG A N 1
ATOM 728 C CA . ARG A 1 97 ? -2.447 9.862 4.014 1.00 87.25 97 ARG A CA 1
ATOM 729 C C . ARG A 1 97 ? -0.943 9.722 4.043 1.00 87.25 97 ARG A C 1
ATOM 731 O O . ARG A 1 97 ? -0.227 10.645 4.424 1.00 87.25 97 ARG A O 1
ATOM 738 N N . GLU A 1 98 ? -0.482 8.567 3.597 1.00 90.81 98 GLU A N 1
ATOM 739 C CA . GLU A 1 98 ? 0.930 8.222 3.554 1.00 90.81 98 GLU A CA 1
ATOM 740 C C . GLU A 1 98 ? 1.275 7.454 2.287 1.00 90.81 98 GLU A C 1
ATOM 742 O O . GLU A 1 98 ? 0.395 6.963 1.581 1.00 90.81 98 GLU A O 1
ATOM 747 N N . VAL A 1 99 ? 2.572 7.333 2.002 1.00 90.06 99 VAL A N 1
ATOM 748 C CA . VAL A 1 99 ? 3.070 6.744 0.757 1.00 90.06 99 VAL A CA 1
ATOM 749 C C . VAL A 1 99 ? 4.155 5.698 0.986 1.00 90.06 99 VAL A C 1
ATOM 751 O O . VAL A 1 99 ? 5.102 5.901 1.743 1.00 90.06 99 VAL A O 1
ATOM 754 N N . THR A 1 100 ? 4.043 4.593 0.253 1.00 91.88 100 THR A N 1
ATOM 755 C CA . THR A 1 100 ? 5.100 3.585 0.068 1.00 91.88 100 THR A CA 1
ATOM 756 C C . THR A 1 100 ? 5.553 3.622 -1.386 1.00 91.88 100 THR A C 1
ATOM 758 O O . THR A 1 100 ? 4.711 3.712 -2.274 1.00 91.88 100 THR A O 1
ATOM 761 N N . VAL A 1 101 ? 6.856 3.537 -1.666 1.00 91.25 101 VAL A N 1
ATOM 762 C CA . VAL A 1 101 ? 7.375 3.575 -3.046 1.00 91.25 101 VAL A CA 1
ATOM 763 C C . VAL A 1 101 ? 8.171 2.318 -3.344 1.00 91.25 101 VAL A C 1
ATOM 765 O O . VAL A 1 101 ? 9.099 1.954 -2.620 1.00 91.25 101 VAL A O 1
ATOM 768 N N . THR A 1 102 ? 7.840 1.675 -4.452 1.00 92.94 102 THR A N 1
ATOM 769 C CA . THR A 1 102 ? 8.520 0.489 -4.969 1.00 92.94 102 THR A CA 1
ATOM 770 C C . THR A 1 102 ? 8.971 0.732 -6.398 1.00 92.94 102 THR A C 1
ATOM 772 O O . THR A 1 102 ? 8.454 1.609 -7.080 1.00 92.94 102 THR A O 1
ATOM 775 N N . ARG A 1 103 ? 9.949 -0.031 -6.871 1.00 92.06 103 ARG A N 1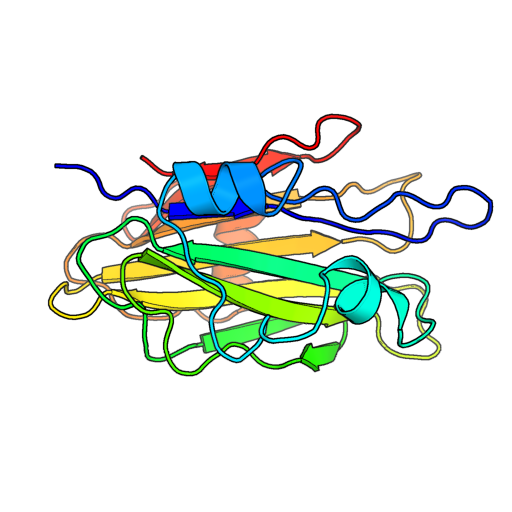
ATOM 776 C CA . ARG A 1 103 ? 10.475 0.080 -8.233 1.00 92.06 103 ARG A CA 1
ATOM 777 C C . ARG A 1 103 ? 10.908 -1.263 -8.771 1.00 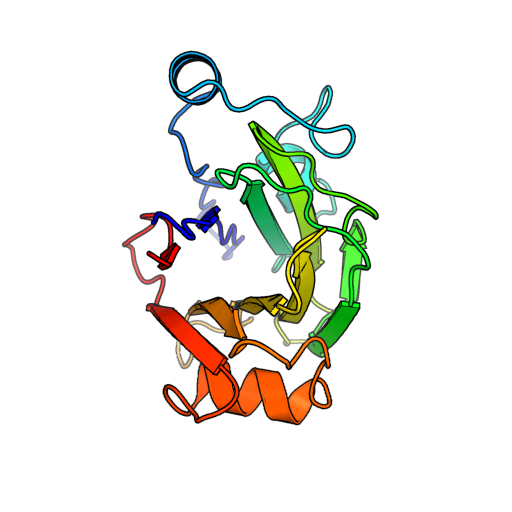92.06 103 ARG A C 1
ATOM 779 O O . ARG A 1 103 ? 11.102 -2.218 -8.022 1.00 92.06 103 ARG A O 1
ATOM 786 N N . LYS A 1 104 ? 11.165 -1.334 -10.071 1.00 89.12 104 LYS A N 1
ATOM 787 C CA . LYS A 1 104 ? 11.853 -2.487 -10.653 1.00 89.12 104 LYS A CA 1
ATOM 788 C C . LYS A 1 104 ? 13.256 -2.678 -10.072 1.00 89.12 104 LYS A C 1
ATOM 790 O O . LYS A 1 104 ? 13.947 -1.727 -9.693 1.00 89.12 104 LYS A O 1
ATOM 795 N N . THR A 1 105 ? 13.730 -3.919 -10.105 1.00 94.31 105 THR A N 1
ATOM 796 C CA . THR A 1 105 ? 15.139 -4.248 -9.855 1.00 94.31 105 THR A CA 1
ATOM 797 C C . THR A 1 105 ? 16.013 -3.658 -10.965 1.00 94.31 105 THR A C 1
ATOM 799 O O . THR A 1 105 ? 15.602 -3.596 -12.126 1.00 94.31 105 THR A O 1
ATOM 802 N N . SER A 1 106 ? 17.208 -3.163 -10.636 1.00 91.31 106 SER A N 1
ATOM 803 C CA . SER A 1 106 ? 18.116 -2.619 -11.655 1.00 91.31 106 SER A CA 1
ATOM 804 C C . SER A 1 106 ? 18.575 -3.722 -12.615 1.00 91.31 106 SER A C 1
ATOM 806 O O . SER A 1 106 ? 18.714 -4.874 -12.216 1.00 91.31 106 SER A O 1
ATOM 808 N N . GLY A 1 107 ? 18.757 -3.389 -13.894 1.00 88.88 107 GLY A N 1
ATOM 809 C CA . GLY A 1 107 ? 19.227 -4.338 -14.914 1.00 88.88 107 GLY A CA 1
ATOM 810 C C . GLY A 1 107 ? 18.237 -5.429 -15.354 1.00 88.88 107 GLY A C 1
ATOM 811 O O . GLY A 1 107 ? 18.555 -6.176 -16.271 1.00 88.88 107 GLY A O 1
ATOM 812 N N . THR A 1 108 ? 17.038 -5.527 -14.768 1.00 89.19 108 THR A N 1
ATOM 813 C CA . THR A 1 108 ? 16.044 -6.554 -15.143 1.00 89.19 108 THR A CA 1
ATOM 814 C C . THR A 1 108 ? 14.964 -6.014 -16.082 1.00 89.19 108 THR A C 1
ATOM 816 O O . THR A 1 108 ? 14.621 -4.833 -16.032 1.00 89.19 108 THR A O 1
ATOM 819 N N . ALA A 1 109 ? 14.362 -6.878 -16.900 1.00 88.38 109 ALA A N 1
ATOM 820 C CA . ALA A 1 109 ? 13.156 -6.567 -17.678 1.00 88.38 109 ALA A CA 1
ATOM 821 C C . ALA A 1 109 ? 11.870 -6.911 -16.896 1.00 88.38 109 ALA A C 1
ATOM 823 O O . ALA A 1 109 ? 10.905 -7.431 -17.448 1.00 88.38 109 ALA A O 1
ATOM 824 N N . THR A 1 110 ? 11.883 -6.667 -15.583 1.00 88.88 110 THR A N 1
ATOM 825 C CA . THR A 1 110 ? 10.760 -6.937 -14.676 1.00 88.88 110 THR A CA 1
ATOM 826 C C . THR A 1 110 ? 10.168 -5.639 -14.151 1.00 88.88 110 THR A C 1
ATOM 828 O O . THR A 1 110 ? 10.836 -4.602 -14.126 1.00 88.88 110 THR A O 1
ATOM 831 N N . GLY A 1 111 ? 8.902 -5.705 -13.746 1.00 89.69 111 GLY A N 1
ATOM 832 C CA . GLY A 1 111 ? 8.207 -4.611 -13.081 1.00 89.69 111 GLY A CA 1
ATOM 833 C C . GLY A 1 111 ? 8.398 -4.623 -11.563 1.00 89.69 111 GLY A C 1
ATOM 834 O O . GLY A 1 111 ? 9.418 -5.113 -11.064 1.00 89.69 111 GLY A O 1
ATOM 835 N N . THR A 1 112 ? 7.398 -4.118 -10.840 1.00 93.44 112 THR A N 1
ATOM 836 C CA . THR A 1 112 ? 7.261 -4.293 -9.390 1.00 93.44 112 THR A CA 1
ATOM 837 C C . THR A 1 112 ? 5.871 -4.795 -9.020 1.00 93.44 112 THR A C 1
ATOM 839 O O . THR A 1 112 ? 4.875 -4.347 -9.582 1.00 93.44 112 THR A O 1
ATOM 842 N N . SER A 1 113 ? 5.804 -5.748 -8.097 1.00 94.94 113 SER A N 1
ATOM 843 C CA . SER A 1 113 ? 4.551 -6.306 -7.596 1.00 94.94 113 SER A CA 1
ATOM 844 C C . SER A 1 113 ? 4.725 -6.868 -6.192 1.00 94.94 113 SER A C 1
ATOM 846 O O . SER A 1 113 ? 5.838 -7.233 -5.796 1.00 94.94 113 SER A O 1
ATOM 848 N N . GLY A 1 114 ? 3.624 -6.955 -5.454 1.00 95.75 114 GLY A N 1
ATOM 849 C CA . GLY A 1 114 ? 3.625 -7.473 -4.095 1.00 95.75 114 GLY A CA 1
ATOM 850 C C . GLY A 1 114 ? 2.373 -7.098 -3.315 1.00 95.75 114 GLY A C 1
ATOM 851 O O . GLY A 1 114 ? 1.357 -6.687 -3.889 1.00 95.75 114 GLY A O 1
ATOM 852 N N . THR A 1 115 ? 2.470 -7.244 -1.997 1.00 95.94 115 THR A N 1
ATOM 853 C CA . THR A 1 115 ? 1.421 -6.888 -1.042 1.00 95.94 115 THR A CA 1
ATOM 854 C C . THR A 1 115 ? 1.976 -6.040 0.094 1.00 95.94 115 THR A C 1
ATOM 856 O O . THR A 1 115 ? 3.133 -6.165 0.491 1.00 95.94 115 THR A O 1
ATOM 859 N N . VAL A 1 116 ? 1.162 -5.123 0.609 1.00 95.19 116 VAL A N 1
ATOM 860 C CA . VAL A 1 116 ? 1.472 -4.337 1.806 1.00 95.19 116 VAL A CA 1
ATOM 861 C C . VAL A 1 116 ? 0.226 -4.236 2.665 1.00 95.19 116 VAL A C 1
ATOM 863 O O . VAL A 1 116 ? -0.888 -4.224 2.153 1.00 95.19 116 VAL A O 1
ATOM 866 N N . SER A 1 117 ? 0.384 -4.245 3.979 1.00 93.81 117 SER A N 1
ATOM 867 C CA . SER A 1 117 ? -0.748 -4.335 4.891 1.00 93.81 117 SER A CA 1
ATOM 868 C C . SER A 1 117 ? -0.472 -3.668 6.219 1.00 93.81 117 SER A C 1
ATOM 870 O O . SER A 1 117 ? 0.687 -3.544 6.602 1.00 93.81 117 SER A O 1
ATOM 872 N N . TRP A 1 118 ? -1.541 -3.304 6.921 1.00 94.88 118 TRP A N 1
ATOM 873 C CA . TRP A 1 118 ? -1.503 -2.687 8.245 1.00 94.88 118 TRP A CA 1
ATOM 874 C C . TRP A 1 118 ? -2.635 -3.234 9.108 1.00 94.88 118 TRP A C 1
ATOM 876 O O . TRP A 1 118 ? -3.764 -3.388 8.640 1.00 94.88 118 TRP A O 1
ATOM 886 N N . GLU A 1 119 ? -2.344 -3.535 10.366 1.00 94.56 119 GLU A N 1
ATOM 887 C CA . GLU A 1 119 ? -3.371 -3.794 11.373 1.00 94.56 119 GLU A CA 1
ATOM 888 C C . GLU A 1 119 ? -4.195 -2.534 11.623 1.00 94.56 119 GLU A C 1
ATOM 890 O O . GLU A 1 119 ? -3.673 -1.422 11.600 1.00 94.56 119 GLU A O 1
ATOM 895 N N . VAL A 1 120 ? -5.494 -2.707 11.852 1.00 91.44 120 VAL A N 1
ATOM 896 C CA . VAL A 1 120 ? -6.389 -1.603 12.198 1.00 91.44 120 VAL A CA 1
ATOM 897 C C . VAL A 1 120 ? -6.467 -1.522 13.716 1.00 91.44 120 VAL A C 1
ATOM 899 O O . VAL A 1 120 ? -7.030 -2.409 14.350 1.00 91.44 120 VAL A O 1
ATOM 902 N N . GLU A 1 121 ? -5.913 -0.474 14.320 1.00 91.06 121 GLU A N 1
ATOM 903 C CA . GLU A 1 121 ? -5.797 -0.390 15.777 1.00 91.06 121 GLU A CA 1
ATOM 904 C C . GLU A 1 121 ? -7.151 -0.499 16.481 1.00 91.06 121 GLU A C 1
ATOM 906 O O . GLU A 1 121 ? -8.135 0.138 16.110 1.00 91.06 121 GLU A O 1
ATOM 911 N N . GLY A 1 122 ? -7.212 -1.329 17.523 1.00 88.06 122 GLY A N 1
ATOM 912 C CA . GLY A 1 122 ? -8.450 -1.580 18.262 1.00 88.06 122 GLY A CA 1
ATOM 913 C C . GLY A 1 122 ? -9.475 -2.439 17.513 1.00 88.06 122 GLY A C 1
ATOM 914 O O . GLY A 1 122 ? -10.554 -2.686 18.054 1.00 88.06 122 GLY A O 1
ATOM 915 N N . LEU A 1 123 ? -9.153 -2.922 16.309 1.00 86.75 123 LEU A N 1
ATOM 916 C CA . LEU A 1 123 ? -9.896 -3.959 15.605 1.00 86.75 123 LEU A CA 1
ATOM 917 C C . LEU A 1 123 ? -8.996 -5.179 15.392 1.00 86.75 123 LEU A C 1
ATOM 919 O O . LEU A 1 123 ? -7.842 -5.064 15.003 1.00 86.75 123 LEU A O 1
ATOM 923 N N . ASP A 1 124 ? -9.547 -6.376 15.572 1.00 90.69 124 ASP A N 1
ATOM 924 C CA . ASP A 1 124 ? -8.850 -7.617 15.216 1.00 90.69 124 ASP A CA 1
ATOM 925 C C . ASP A 1 124 ? -8.965 -7.869 13.703 1.00 90.69 124 ASP A C 1
ATOM 927 O O . ASP A 1 124 ? -9.656 -8.783 13.242 1.00 90.69 124 ASP A O 1
ATOM 931 N N . ARG A 1 125 ? -8.416 -6.925 12.929 1.00 90.19 125 ARG A N 1
ATOM 932 C CA . ARG A 1 125 ? -8.454 -6.877 11.467 1.00 90.19 125 ARG A CA 1
ATOM 933 C C . ARG A 1 125 ? -7.193 -6.225 10.907 1.00 90.19 125 ARG A C 1
ATOM 935 O O . ARG A 1 125 ? -6.569 -5.385 11.549 1.00 90.19 125 ARG A O 1
ATOM 942 N N . ARG A 1 126 ? -6.874 -6.554 9.660 1.00 92.81 126 ARG A N 1
ATOM 943 C CA . ARG A 1 126 ? -5.773 -5.995 8.876 1.00 92.81 126 ARG A CA 1
ATOM 944 C C . ARG A 1 126 ? -6.296 -5.563 7.508 1.00 92.81 126 ARG A C 1
ATOM 946 O O . ARG A 1 126 ? -7.117 -6.248 6.901 1.00 92.81 126 ARG A O 1
ATOM 953 N N . VAL A 1 127 ? -5.856 -4.394 7.059 1.00 92.50 127 VAL A N 1
ATOM 954 C CA . VAL A 1 127 ? -6.087 -3.873 5.709 1.00 92.50 127 VAL A CA 1
ATOM 955 C C . VAL A 1 127 ? -4.954 -4.358 4.821 1.00 92.50 127 VAL A C 1
ATOM 957 O O . VAL A 1 127 ? -3.794 -4.301 5.227 1.00 92.50 127 VAL A O 1
ATOM 960 N N . TYR A 1 128 ? -5.282 -4.809 3.615 1.00 92.50 128 TYR A N 1
ATOM 961 C CA . TYR A 1 128 ? -4.323 -5.298 2.630 1.00 92.50 128 TYR A CA 1
ATOM 962 C C . TYR A 1 128 ? -4.411 -4.510 1.346 1.00 92.50 128 TYR A C 1
ATOM 964 O O . TYR A 1 128 ? -5.490 -4.147 0.875 1.00 92.50 128 TYR A O 1
ATOM 972 N N . LEU A 1 129 ? -3.247 -4.327 0.756 1.00 93.00 129 LEU A N 1
ATOM 973 C CA . LEU A 1 129 ? -3.045 -3.784 -0.559 1.00 93.00 129 LEU A CA 1
ATOM 974 C C . LEU A 1 129 ? -2.275 -4.804 -1.377 1.00 93.00 129 LEU A C 1
ATOM 976 O O . LEU A 1 129 ? -1.284 -5.355 -0.906 1.00 93.00 129 LEU A O 1
ATOM 980 N N . MET A 1 130 ? -2.697 -4.993 -2.617 1.00 94.50 130 MET A N 1
ATOM 981 C CA . MET A 1 130 ? -1.951 -5.721 -3.636 1.00 94.50 130 MET A CA 1
ATOM 982 C C . MET A 1 130 ? -1.670 -4.765 -4.785 1.00 94.50 130 MET A C 1
ATOM 984 O O . MET A 1 130 ? -2.567 -4.025 -5.188 1.00 94.50 130 MET A O 1
ATOM 988 N N . TRP A 1 131 ? -0.455 -4.785 -5.329 1.00 93.94 131 TRP A N 1
ATOM 989 C CA . TRP A 1 131 ? -0.135 -4.051 -6.552 1.00 93.94 131 TRP A CA 1
ATOM 990 C C . TRP A 1 131 ? 0.619 -4.922 -7.547 1.00 93.94 131 TRP A C 1
ATOM 992 O O . TRP A 1 131 ? 1.458 -5.742 -7.179 1.00 93.94 131 TRP A O 1
ATOM 1002 N N . SER A 1 132 ? 0.373 -4.682 -8.831 1.00 93.12 132 SER A N 1
ATOM 1003 C CA . SER A 1 132 ? 1.163 -5.227 -9.928 1.00 93.12 132 SER A CA 1
ATOM 1004 C C . SER A 1 132 ? 1.388 -4.142 -10.971 1.00 93.12 132 SER A C 1
ATOM 1006 O O . SER A 1 132 ? 0.430 -3.624 -11.542 1.00 93.12 132 SER A O 1
ATOM 1008 N N . ALA A 1 133 ? 2.651 -3.789 -11.191 1.00 90.25 133 ALA A N 1
ATOM 1009 C CA . ALA A 1 133 ? 3.104 -2.777 -12.135 1.00 90.25 133 ALA A CA 1
ATOM 1010 C C . ALA A 1 133 ? 4.127 -3.414 -13.092 1.00 90.25 133 ALA A C 1
ATOM 1012 O O . ALA A 1 133 ? 5.314 -3.485 -12.756 1.00 90.25 133 ALA A O 1
ATOM 1013 N N . PRO A 1 134 ? 3.700 -3.956 -14.249 1.00 87.44 134 PRO A N 1
ATOM 1014 C CA . PRO A 1 134 ? 4.569 -4.734 -15.123 1.00 87.44 134 PRO A CA 1
ATOM 1015 C C . PRO A 1 134 ? 5.565 -3.861 -15.895 1.00 87.44 134 PRO A C 1
ATOM 1017 O O . PRO A 1 134 ? 5.393 -2.657 -16.055 1.00 87.44 134 PRO A O 1
ATOM 1020 N N . PHE A 1 135 ? 6.613 -4.495 -16.427 1.00 81.88 135 PHE A N 1
ATOM 1021 C CA . PHE A 1 135 ? 7.552 -3.836 -17.341 1.00 81.88 135 PHE A CA 1
ATOM 1022 C C . PHE A 1 135 ? 7.022 -3.747 -18.776 1.00 81.88 135 PHE A C 1
ATOM 1024 O O . PHE A 1 135 ? 7.315 -2.777 -19.466 1.00 81.88 135 PHE A O 1
ATOM 1031 N N . ASN A 1 136 ? 6.264 -4.752 -19.228 1.00 80.00 136 ASN A N 1
ATOM 1032 C CA . ASN A 1 136 ? 5.741 -4.832 -20.590 1.00 80.00 136 ASN A CA 1
ATOM 1033 C C . ASN A 1 136 ? 4.203 -4.814 -20.589 1.00 80.00 136 ASN A C 1
ATOM 1035 O O . ASN A 1 136 ? 3.583 -5.676 -19.970 1.00 80.00 136 ASN A O 1
ATOM 1039 N N . PHE A 1 137 ? 3.609 -3.862 -21.311 1.00 77.31 137 PHE A N 1
ATOM 1040 C CA . PHE A 1 137 ? 2.160 -3.679 -21.431 1.00 77.31 137 PHE A CA 1
ATOM 1041 C C . PHE A 1 137 ? 1.543 -4.349 -22.657 1.00 77.31 137 PHE A C 1
ATOM 1043 O O . PHE A 1 137 ? 0.321 -4.428 -22.742 1.00 77.31 137 PHE A O 1
ATOM 1050 N N . ASP A 1 138 ? 2.360 -4.891 -23.562 1.00 77.75 138 ASP A N 1
ATOM 1051 C CA . ASP A 1 138 ? 1.875 -5.685 -24.695 1.00 77.75 138 ASP A CA 1
ATOM 1052 C C . ASP A 1 138 ? 1.106 -6.924 -24.205 1.00 77.75 138 ASP A C 1
ATOM 1054 O O . ASP A 1 138 ? 0.173 -7.389 -24.857 1.00 77.75 138 ASP A O 1
ATOM 1058 N N . PHE A 1 139 ? 1.481 -7.442 -23.027 1.00 78.38 139 PHE A N 1
ATOM 1059 C CA . PHE A 1 139 ? 0.922 -8.668 -22.446 1.00 78.38 139 PHE A CA 1
ATOM 1060 C C . PHE A 1 139 ? 0.323 -8.487 -21.050 1.00 78.38 139 PHE A C 1
ATOM 1062 O O . PHE A 1 139 ? -0.480 -9.313 -20.619 1.00 78.38 139 PHE A O 1
ATOM 1069 N N . TYR A 1 140 ? 0.701 -7.430 -20.330 1.00 82.94 140 TYR A N 1
ATOM 1070 C CA . TYR A 1 140 ? 0.295 -7.228 -18.942 1.00 82.94 140 TYR A CA 1
ATOM 1071 C C . TYR A 1 140 ? -0.330 -5.855 -18.730 1.00 82.94 140 TYR A C 1
ATOM 1073 O O . TYR A 1 140 ? -0.345 -4.986 -19.597 1.00 82.94 140 TYR A O 1
ATOM 1081 N N . SER A 1 141 ? -0.913 -5.652 -17.558 1.00 83.44 141 SER A N 1
ATOM 1082 C CA . SER A 1 141 ? -1.483 -4.365 -17.185 1.00 83.44 141 SER A CA 1
ATOM 1083 C C . SER A 1 141 ? -1.292 -4.117 -15.708 1.00 83.44 141 SER A C 1
ATOM 1085 O O . SER A 1 141 ? -1.010 -5.037 -14.944 1.00 83.44 141 SER A O 1
ATOM 1087 N N . ASN A 1 142 ? -1.489 -2.867 -15.323 1.00 86.94 142 ASN A N 1
ATOM 1088 C CA . ASN A 1 142 ? -1.479 -2.483 -13.932 1.00 86.94 142 ASN A CA 1
ATOM 1089 C C . ASN A 1 142 ? -2.695 -3.033 -13.191 1.00 86.94 142 ASN A C 1
ATOM 1091 O O . ASN A 1 142 ? -3.820 -2.955 -13.697 1.00 86.94 142 ASN A O 1
ATOM 1095 N N . TRP A 1 143 ? -2.472 -3.499 -11.969 1.00 90.25 143 TRP A N 1
ATOM 1096 C CA . TRP A 1 143 ? -3.526 -3.940 -11.065 1.00 90.25 143 TRP A CA 1
ATOM 1097 C C . TRP A 1 143 ? -3.296 -3.413 -9.658 1.00 90.25 143 TRP A C 1
ATOM 1099 O O . TRP A 1 143 ? -2.160 -3.331 -9.194 1.00 90.25 143 TRP A O 1
ATOM 1109 N N . LEU A 1 144 ? -4.400 -3.093 -8.990 1.00 90.25 144 LEU A N 1
ATOM 1110 C CA . LEU A 1 144 ? -4.426 -2.686 -7.595 1.00 90.25 144 LEU A CA 1
ATOM 1111 C C . LEU A 1 144 ? -5.594 -3.380 -6.901 1.00 90.25 144 LEU A C 1
ATOM 1113 O O . LEU A 1 144 ? -6.708 -3.372 -7.429 1.00 90.25 144 LEU A O 1
ATOM 1117 N N . GLY A 1 145 ? -5.342 -3.965 -5.740 1.00 91.12 145 GLY A N 1
ATOM 1118 C CA . GLY A 1 145 ? -6.360 -4.527 -4.861 1.00 91.12 145 GLY A CA 1
ATOM 1119 C C . GLY A 1 145 ? -6.317 -3.859 -3.494 1.00 91.12 145 GLY A C 1
ATOM 1120 O O . GLY A 1 145 ? -5.229 -3.586 -2.994 1.00 91.12 145 GLY A O 1
ATOM 1121 N N . VAL A 1 146 ? -7.482 -3.615 -2.897 1.00 90.62 146 VAL A N 1
ATOM 1122 C CA . VAL A 1 146 ? -7.633 -3.117 -1.522 1.00 90.62 146 VAL A CA 1
ATOM 1123 C C . VAL A 1 146 ? -8.655 -3.977 -0.810 1.00 90.62 146 VAL A C 1
ATOM 1125 O O . VAL A 1 146 ? -9.758 -4.168 -1.315 1.00 90.62 146 VAL A O 1
ATOM 1128 N N . GLY A 1 147 ? -8.305 -4.477 0.367 1.00 89.88 147 GLY A N 1
ATOM 1129 C CA . GLY A 1 147 ? -9.192 -5.329 1.139 1.00 89.88 147 GLY A CA 1
ATOM 1130 C C . GLY A 1 147 ? -8.994 -5.229 2.634 1.00 89.88 147 GLY A C 1
ATOM 1131 O O . GLY A 1 147 ? -8.061 -4.595 3.124 1.00 89.88 147 GLY A O 1
ATOM 1132 N N . VAL A 1 148 ? -9.874 -5.905 3.356 1.00 89.88 148 VAL A N 1
ATOM 1133 C CA . VAL A 1 148 ? -9.809 -6.070 4.805 1.00 89.88 148 VAL A CA 1
ATOM 1134 C C . VAL A 1 148 ? -9.964 -7.543 5.146 1.00 89.88 148 VAL A C 1
ATOM 1136 O O . VAL A 1 148 ? -10.699 -8.281 4.483 1.00 89.88 148 VAL A O 1
ATOM 1139 N N . SER A 1 149 ? -9.299 -7.981 6.206 1.00 91.25 149 SER A N 1
ATOM 1140 C CA . SER A 1 149 ? -9.539 -9.314 6.732 1.00 91.25 149 SER A CA 1
ATOM 1141 C C . SER A 1 149 ? -10.910 -9.463 7.385 1.00 91.25 149 SER A C 1
ATOM 1143 O O . SER A 1 149 ? -11.561 -8.503 7.831 1.00 91.25 149 SER A O 1
ATOM 1145 N N . ALA A 1 150 ? -11.317 -10.724 7.498 1.00 88.94 150 ALA A N 1
ATOM 1146 C CA . ALA A 1 150 ? -12.350 -11.130 8.430 1.00 88.94 150 ALA A CA 1
ATOM 1147 C C . ALA A 1 150 ? -11.974 -10.745 9.880 1.00 88.94 150 ALA A C 1
ATOM 1149 O O . ALA A 1 150 ? -10.790 -10.727 10.230 1.00 88.94 150 ALA A O 1
ATOM 1150 N N . PRO A 1 151 ? -12.965 -10.441 10.742 1.00 86.00 151 PRO A N 1
ATOM 1151 C CA . PRO A 1 151 ? -12.727 -10.291 12.178 1.00 86.00 151 PRO A CA 1
ATOM 1152 C C . PRO A 1 151 ? -11.995 -11.504 12.753 1.00 86.00 151 PRO A C 1
ATOM 1154 O O . PRO A 1 151 ? -12.344 -12.633 12.413 1.00 86.00 151 PRO A O 1
ATOM 1157 N N . GLY A 1 152 ? -11.053 -11.285 13.666 1.00 85.50 152 GLY A N 1
ATOM 1158 C CA . GLY A 1 152 ? -10.297 -12.386 14.271 1.00 85.50 152 GLY A CA 1
ATOM 1159 C C . GLY A 1 152 ? -9.016 -12.739 13.520 1.00 85.50 152 GLY A C 1
ATOM 1160 O O . GLY A 1 152 ? -8.277 -13.624 13.944 1.00 85.50 152 GLY A O 1
ATOM 1161 N N . TYR A 1 153 ? -8.777 -12.103 12.369 1.00 85.56 153 TYR A N 1
ATOM 1162 C CA . TYR A 1 153 ? -7.640 -12.398 11.514 1.00 85.56 153 TYR A CA 1
ATOM 1163 C C . TYR A 1 153 ? -6.814 -11.141 11.278 1.00 85.56 153 TYR A C 1
ATOM 1165 O O . TYR A 1 153 ? -7.150 -10.283 10.466 1.00 85.56 153 TYR A O 1
ATOM 1173 N N . THR A 1 154 ? -5.687 -11.057 11.966 1.00 83.06 154 THR A N 1
ATOM 1174 C CA . THR A 1 154 ? -4.660 -10.030 11.757 1.00 83.06 154 THR A CA 1
ATOM 1175 C C . THR A 1 154 ? -3.423 -10.595 11.075 1.00 83.06 154 THR A C 1
ATOM 1177 O O . THR A 1 154 ? -2.497 -9.845 10.825 1.00 83.06 154 THR A O 1
ATOM 1180 N N . GLY A 1 155 ? -3.377 -11.887 10.733 1.00 82.31 155 GLY A N 1
ATOM 1181 C CA . GLY A 1 155 ? -2.215 -12.501 10.081 1.00 82.31 155 GLY A CA 1
ATOM 1182 C C . GLY A 1 155 ? -1.888 -11.890 8.716 1.00 82.31 155 GLY A C 1
ATOM 1183 O O . GLY A 1 155 ? -2.724 -11.251 8.097 1.00 82.31 155 GLY A O 1
ATOM 1184 N N . HIS A 1 156 ? -0.670 -12.094 8.226 1.00 76.44 156 HIS A N 1
ATOM 1185 C CA . HIS A 1 156 ? -0.343 -11.875 6.819 1.00 76.44 156 HIS A CA 1
ATOM 1186 C C . HIS A 1 156 ? -0.063 -13.262 6.224 1.00 76.44 156 HIS A C 1
ATOM 1188 O O . HIS A 1 156 ? 0.932 -13.871 6.629 1.00 76.44 156 HIS A O 1
ATOM 1194 N N . PRO A 1 157 ? -0.934 -13.819 5.352 1.00 75.06 157 PRO A N 1
ATOM 1195 C CA . PRO A 1 157 ? -0.588 -15.029 4.603 1.00 75.06 157 PRO A CA 1
ATOM 1196 C C . PRO A 1 157 ? 0.749 -14.797 3.896 1.00 75.06 157 PRO A C 1
ATOM 1198 O O . PRO A 1 157 ? 1.055 -13.648 3.586 1.00 75.06 157 PRO A O 1
ATOM 1201 N N . GLY A 1 158 ? 1.551 -15.838 3.648 1.00 69.38 158 GLY A N 1
ATOM 1202 C CA . GLY A 1 158 ? 2.822 -15.667 2.937 1.00 69.38 158 GLY A CA 1
ATOM 1203 C C . GLY A 1 158 ? 2.638 -14.789 1.694 1.00 69.38 158 GLY A C 1
ATOM 1204 O O . GLY A 1 158 ? 1.599 -14.869 1.042 1.00 69.38 158 GLY A O 1
ATOM 1205 N N . GLY A 1 159 ? 3.605 -13.911 1.403 1.00 64.38 159 GLY A N 1
ATOM 1206 C CA . GLY A 1 159 ? 3.448 -12.873 0.375 1.00 64.38 159 GLY A CA 1
ATOM 1207 C C . GLY A 1 159 ? 2.892 -13.391 -0.954 1.00 64.38 159 GLY A C 1
ATOM 1208 O O . GLY A 1 159 ? 1.958 -12.801 -1.494 1.00 64.38 159 GLY A O 1
ATOM 1209 N N . ASP A 1 160 ? 3.396 -14.539 -1.418 1.00 75.94 160 ASP A N 1
ATOM 1210 C CA . ASP A 1 160 ? 2.922 -15.195 -2.639 1.00 75.94 160 ASP A CA 1
ATOM 1211 C C . ASP A 1 160 ? 1.465 -15.672 -2.531 1.00 75.94 160 ASP A C 1
ATOM 1213 O O . ASP A 1 160 ? 0.703 -15.468 -3.471 1.00 75.94 160 ASP A O 1
ATOM 1217 N N . ASP A 1 161 ? 1.039 -16.212 -1.384 1.00 87.19 161 ASP A N 1
ATOM 1218 C CA . ASP A 1 161 ? -0.334 -16.689 -1.166 1.00 87.19 161 ASP A CA 1
ATOM 1219 C C . ASP A 1 161 ? -1.341 -15.532 -1.189 1.00 87.19 161 ASP A C 1
ATOM 1221 O O . ASP A 1 161 ? -2.386 -15.614 -1.836 1.00 87.19 161 ASP A O 1
ATOM 1225 N N . LEU A 1 162 ? -1.034 -14.428 -0.494 1.00 91.75 162 LEU A N 1
ATOM 1226 C CA . LEU A 1 162 ? -1.923 -13.266 -0.467 1.00 91.75 162 LEU A CA 1
ATOM 1227 C C . LEU A 1 162 ? -1.949 -12.554 -1.821 1.00 91.75 162 LEU A C 1
ATOM 1229 O O . LEU A 1 162 ? -3.020 -12.144 -2.275 1.00 91.75 162 LEU A O 1
ATOM 1233 N N . PHE A 1 163 ? -0.789 -12.398 -2.463 1.00 94.94 163 PHE A N 1
ATOM 1234 C CA . PHE A 1 163 ? -0.717 -11.804 -3.791 1.00 94.94 163 PHE A CA 1
ATOM 1235 C C . PHE A 1 163 ? -1.542 -12.619 -4.787 1.00 94.94 163 PHE A C 1
ATOM 1237 O O . PHE A 1 163 ? -2.385 -12.051 -5.477 1.00 94.94 163 PHE A O 1
ATOM 1244 N N . GLU A 1 164 ? -1.350 -13.939 -4.824 1.00 94.50 164 GLU A N 1
ATOM 1245 C CA . GLU A 1 164 ? -2.078 -14.848 -5.709 1.00 94.50 164 GLU A CA 1
ATOM 1246 C C . GLU A 1 164 ? -3.588 -14.784 -5.453 1.00 94.50 164 GLU A C 1
ATOM 1248 O O . GLU A 1 164 ? -4.372 -14.594 -6.389 1.00 94.50 164 GLU A O 1
ATOM 1253 N N . GLN A 1 165 ? -4.002 -14.823 -4.180 1.00 95.12 165 GLN A N 1
ATOM 1254 C CA . GLN A 1 165 ? -5.402 -14.669 -3.787 1.00 95.12 165 GLN A CA 1
ATOM 1255 C C . GLN A 1 165 ? -5.991 -13.355 -4.309 1.00 95.12 165 GLN A C 1
ATOM 1257 O O . GLN A 1 165 ? -7.048 -13.346 -4.942 1.00 95.12 165 GLN A O 1
ATOM 1262 N N . MET A 1 166 ? -5.304 -12.237 -4.065 1.00 94.62 166 MET A N 1
ATOM 1263 C CA . MET A 1 166 ? -5.792 -10.919 -4.451 1.00 94.62 166 MET A CA 1
ATOM 1264 C C . MET A 1 166 ? -5.658 -10.641 -5.945 1.00 94.62 166 MET A C 1
ATOM 1266 O O . MET A 1 166 ? -6.371 -9.766 -6.417 1.00 94.62 166 MET A O 1
ATOM 1270 N N . TYR A 1 167 ? -4.783 -11.318 -6.696 1.00 95.25 167 TYR A N 1
ATOM 1271 C CA . TYR A 1 167 ? -4.501 -11.042 -8.113 1.00 95.25 167 TYR A CA 1
ATOM 1272 C C . TYR A 1 167 ? -5.221 -11.995 -9.079 1.00 95.25 167 TYR A C 1
ATOM 1274 O O . TYR A 1 167 ? -5.801 -11.532 -10.063 1.00 95.25 167 TYR A O 1
ATOM 1282 N N . ASN A 1 168 ? -5.235 -13.297 -8.790 1.00 95.19 168 ASN A N 1
ATOM 1283 C CA . ASN A 1 168 ? -5.798 -14.333 -9.665 1.00 95.19 168 ASN A CA 1
ATOM 1284 C C . ASN A 1 168 ? -7.124 -14.907 -9.155 1.00 95.19 168 ASN A C 1
ATOM 1286 O O . ASN A 1 168 ? -7.891 -15.476 -9.936 1.00 95.19 168 ASN A O 1
ATOM 1290 N N . HIS A 1 169 ? -7.434 -14.720 -7.873 1.00 95.19 169 HIS A N 1
ATOM 1291 C CA . HIS A 1 169 ? -8.668 -15.207 -7.262 1.00 95.19 169 HIS A CA 1
ATOM 1292 C C . HIS A 1 169 ? -9.579 -14.045 -6.827 1.00 95.19 169 HIS A C 1
ATOM 1294 O O . HIS A 1 169 ? -9.403 -12.899 -7.263 1.00 95.19 169 HIS A O 1
ATOM 1300 N N . GLY A 1 170 ? -10.623 -14.371 -6.065 1.00 93.88 170 GLY A N 1
ATOM 1301 C CA . GLY A 1 170 ? -11.589 -13.429 -5.499 1.00 93.88 170 GLY A CA 1
ATOM 1302 C C . GLY A 1 170 ? -11.589 -13.488 -3.975 1.00 93.88 170 GLY A C 1
ATOM 1303 O O . GLY A 1 170 ? -10.643 -13.987 -3.374 1.00 93.88 170 GLY A O 1
ATOM 1304 N N . ASP A 1 171 ? -12.655 -13.006 -3.349 1.00 93.94 171 ASP A N 1
ATOM 1305 C CA . ASP A 1 171 ? -12.840 -13.084 -1.900 1.00 93.94 171 ASP A CA 1
ATOM 1306 C C . ASP A 1 171 ? -12.652 -14.498 -1.324 1.00 93.94 171 ASP A C 1
ATOM 1308 O O . ASP A 1 171 ? -12.922 -15.506 -1.980 1.00 93.94 171 ASP A O 1
ATOM 1312 N N . SER A 1 172 ? -12.289 -14.564 -0.043 1.00 91.38 172 SER A N 1
ATOM 1313 C CA . SER A 1 172 ? -12.239 -15.803 0.738 1.00 91.38 172 SER A CA 1
ATOM 1314 C C . SER A 1 172 ? -12.948 -15.634 2.090 1.00 91.38 172 SER A C 1
ATOM 1316 O O . SER A 1 172 ? -13.610 -14.618 2.344 1.00 91.38 172 SER A O 1
ATOM 1318 N N . ASP A 1 173 ? -12.821 -16.635 2.961 1.00 88.44 173 ASP A N 1
ATOM 1319 C CA . ASP A 1 173 ? -13.272 -16.560 4.355 1.00 88.44 173 ASP A CA 1
ATOM 1320 C C . ASP A 1 173 ? -12.377 -15.656 5.216 1.00 88.44 173 ASP A C 1
ATOM 1322 O O . ASP A 1 173 ? -12.804 -15.185 6.267 1.00 88.44 173 ASP A O 1
ATOM 1326 N N . THR A 1 174 ? -11.143 -15.390 4.777 1.00 88.69 174 THR A N 1
ATOM 1327 C CA . THR A 1 174 ? -10.152 -14.612 5.533 1.00 88.69 174 THR A CA 1
ATOM 1328 C C . THR A 1 174 ? -9.994 -13.184 5.030 1.00 88.69 174 THR A C 1
ATOM 1330 O O . THR A 1 174 ? -9.569 -12.332 5.810 1.00 88.69 174 THR A O 1
ATOM 1333 N N . ILE A 1 175 ? -10.357 -12.890 3.776 1.00 90.75 175 ILE A N 1
ATOM 1334 C CA . ILE A 1 175 ? -10.240 -11.556 3.176 1.00 90.75 175 ILE A CA 1
ATOM 1335 C C . ILE A 1 175 ? -11.422 -11.231 2.258 1.00 90.75 175 ILE A C 1
ATOM 1337 O O . ILE A 1 175 ? -11.880 -12.068 1.479 1.00 90.75 175 ILE A O 1
ATOM 1341 N N . LYS A 1 176 ? -11.882 -9.980 2.341 1.00 91.94 176 LYS A N 1
ATOM 1342 C CA . LYS A 1 176 ? -12.759 -9.341 1.356 1.00 91.94 176 LYS A CA 1
ATOM 1343 C C . LYS A 1 176 ? -12.004 -8.204 0.693 1.00 91.94 176 LYS A C 1
ATOM 1345 O O . LYS A 1 176 ? -11.338 -7.447 1.402 1.00 91.94 176 LYS A O 1
ATOM 1350 N N . PHE A 1 177 ? -12.074 -8.084 -0.628 1.00 91.88 177 PHE A N 1
ATOM 1351 C CA . PHE A 1 177 ? -11.345 -7.038 -1.339 1.00 91.88 177 PHE A CA 1
ATOM 1352 C C . PHE A 1 177 ? -12.015 -6.597 -2.635 1.00 91.88 177 PHE A C 1
ATOM 1354 O O . PHE A 1 177 ? -12.732 -7.342 -3.289 1.00 91.88 177 PHE A O 1
ATOM 1361 N N . GLU A 1 178 ? -11.679 -5.379 -3.039 1.00 89.06 178 GLU A N 1
ATOM 1362 C CA . GLU A 1 178 ? -11.966 -4.840 -4.359 1.00 89.06 178 GLU A CA 1
ATOM 1363 C C . GLU A 1 178 ? -10.663 -4.785 -5.155 1.00 89.06 178 GLU A C 1
ATOM 1365 O O . GLU A 1 178 ? -9.622 -4.368 -4.639 1.00 89.06 178 GLU A O 1
ATOM 1370 N N . ARG A 1 179 ? -10.698 -5.205 -6.423 1.00 91.25 179 ARG A N 1
ATOM 1371 C CA . ARG A 1 179 ? -9.546 -5.141 -7.333 1.00 91.25 179 ARG A CA 1
ATOM 1372 C C . ARG A 1 179 ? -9.921 -4.425 -8.617 1.00 91.25 179 ARG A C 1
ATOM 1374 O O . ARG A 1 179 ? 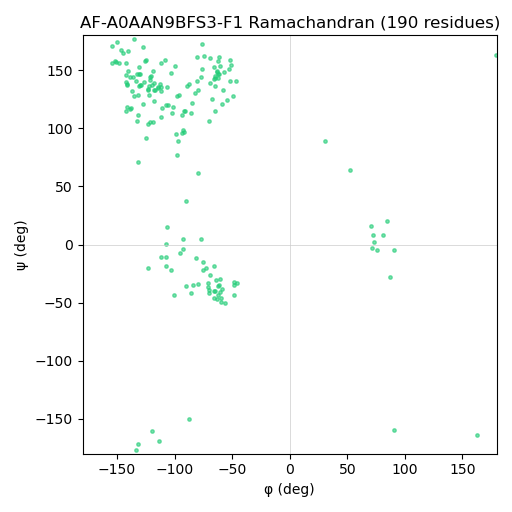-10.963 -4.690 -9.207 1.00 91.25 179 ARG A O 1
ATOM 1381 N N . LYS A 1 180 ? -9.005 -3.593 -9.114 1.00 87.25 180 LYS A N 1
ATOM 1382 C CA . LYS A 1 180 ? -9.170 -2.896 -10.386 1.00 87.25 180 LYS A CA 1
ATOM 1383 C C . LYS A 1 180 ? -7.933 -2.969 -11.273 1.00 87.25 180 LYS A C 1
ATOM 1385 O O . LYS A 1 180 ? -6.800 -2.834 -10.812 1.00 87.25 180 LYS A O 1
ATOM 1390 N N . LYS A 1 181 ? -8.184 -3.137 -12.571 1.00 86.75 181 LYS A N 1
ATOM 1391 C CA . LYS A 1 181 ? -7.201 -2.973 -13.644 1.00 86.75 181 LYS A CA 1
ATOM 1392 C C . LYS A 1 181 ? -7.075 -1.494 -14.001 1.00 86.75 181 LYS A C 1
ATOM 1394 O O . LYS A 1 181 ? -8.080 -0.849 -14.285 1.00 86.75 181 LYS A O 1
ATOM 1399 N N . PHE A 1 182 ? -5.857 -0.975 -14.072 1.00 78.31 182 PHE A N 1
ATOM 1400 C CA . PHE A 1 182 ? -5.595 0.404 -14.486 1.00 78.31 182 PHE A CA 1
ATOM 1401 C C . PHE A 1 182 ? -5.179 0.418 -15.959 1.00 78.31 182 PHE A C 1
ATOM 1403 O O . PHE A 1 182 ? -4.022 0.176 -16.299 1.00 78.31 182 PHE A O 1
ATOM 1410 N N . ASN A 1 183 ? -6.157 0.652 -16.837 1.00 72.06 183 ASN A N 1
ATOM 1411 C CA . ASN A 1 183 ? -5.988 0.722 -18.292 1.00 72.06 183 ASN A CA 1
ATOM 1412 C C . ASN A 1 183 ? -6.691 1.974 -18.845 1.00 72.06 183 ASN A C 1
ATOM 1414 O O . ASN A 1 183 ? -7.770 1.884 -19.425 1.00 72.06 183 ASN A O 1
ATOM 1418 N N . GLY A 1 184 ? -6.129 3.151 -18.564 1.00 64.25 184 GLY A N 1
ATOM 1419 C CA . GLY A 1 184 ? -6.716 4.456 -18.901 1.00 64.25 184 GLY A CA 1
ATOM 1420 C C . GLY A 1 184 ? -7.686 5.009 -17.847 1.00 64.25 184 GLY A C 1
ATOM 1421 O O . GLY A 1 184 ? -7.777 6.225 -17.685 1.00 64.25 184 GLY A O 1
ATOM 1422 N N . ASP A 1 185 ? -8.345 4.144 -17.070 1.00 69.56 185 ASP A N 1
ATOM 1423 C CA . ASP A 1 185 ? -9.087 4.543 -15.869 1.00 69.56 185 ASP A CA 1
ATOM 1424 C C . ASP A 1 185 ? -8.159 4.615 -14.647 1.00 69.56 185 ASP A C 1
ATOM 1426 O O . ASP A 1 185 ? -7.651 3.605 -14.159 1.00 69.56 185 ASP A O 1
ATOM 1430 N N . MET A 1 186 ? -7.983 5.837 -14.149 1.00 67.81 186 MET A N 1
ATOM 1431 C CA . MET A 1 186 ? -7.118 6.178 -13.019 1.00 67.81 186 MET A CA 1
ATOM 1432 C C . MET A 1 186 ? -7.908 6.500 -11.746 1.00 67.81 186 MET A C 1
ATOM 1434 O O . MET A 1 186 ? -7.363 7.104 -10.831 1.00 67.81 186 MET A O 1
ATOM 1438 N N . THR A 1 187 ? -9.198 6.154 -11.677 1.00 71.88 187 THR A N 1
ATOM 1439 C CA . THR A 1 187 ? -9.974 6.374 -10.449 1.00 71.88 187 THR A CA 1
ATOM 1440 C C . THR A 1 187 ? -9.411 5.546 -9.276 1.00 71.88 187 THR A C 1
ATOM 1442 O O . THR A 1 187 ? -8.864 4.463 -9.505 1.00 71.88 187 THR A O 1
ATOM 1445 N N . PRO A 1 188 ? -9.520 6.010 -8.022 1.00 72.12 188 PRO A N 1
ATOM 1446 C CA . PRO A 1 188 ? -9.036 5.251 -6.868 1.00 72.12 188 PRO A CA 1
ATOM 1447 C C . PRO A 1 188 ? -9.775 3.920 -6.698 1.00 72.12 188 PRO A C 1
ATOM 1449 O O . PRO A 1 188 ? -10.972 3.835 -6.989 1.00 72.12 188 PRO A O 1
ATOM 1452 N N . VAL A 1 189 ? -9.091 2.902 -6.167 1.00 76.75 189 VAL A N 1
ATOM 1453 C CA . VAL A 1 189 ? -9.769 1.707 -5.642 1.00 76.75 189 VAL A CA 1
ATOM 1454 C C . VAL A 1 189 ? -10.304 2.041 -4.256 1.00 76.75 189 VAL A C 1
ATOM 1456 O O . VAL A 1 189 ? -9.610 2.640 -3.431 1.00 76.75 189 VAL A O 1
ATOM 1459 N N . LYS A 1 190 ? -11.564 1.678 -4.026 1.00 72.50 190 LYS A N 1
ATOM 1460 C CA . LYS A 1 190 ? -12.289 1.930 -2.784 1.00 72.50 190 LYS A CA 1
ATOM 1461 C C . LYS A 1 190 ? -12.777 0.594 -2.261 1.00 72.50 190 LYS A C 1
ATOM 1463 O O . LYS A 1 190 ? -13.346 -0.170 -3.030 1.00 72.50 190 LYS A O 1
ATOM 1468 N N . PHE A 1 191 ? -12.583 0.348 -0.978 1.00 68.38 191 PHE A N 1
ATOM 1469 C CA . PHE A 1 191 ? -13.201 -0.769 -0.272 1.00 68.38 191 PHE A CA 1
ATOM 1470 C C . PHE A 1 191 ? -14.207 -0.188 0.723 1.00 68.38 191 PHE A C 1
ATOM 1472 O O . PHE A 1 191 ? -13.842 0.775 1.392 1.00 68.38 191 PHE A O 1
ATOM 1479 N N . GLY A 1 192 ? -15.450 -0.682 0.800 1.00 60.09 192 GLY A N 1
ATOM 1480 C CA . GLY A 1 192 ? -16.507 -0.076 1.627 1.00 60.09 192 GLY A CA 1
ATOM 1481 C C . GLY A 1 192 ? -17.663 -1.000 1.971 1.00 60.09 192 GLY A C 1
ATOM 1482 O O . GLY A 1 192 ? -17.915 -1.943 1.195 1.00 60.09 192 GLY A O 1
#

Mean predicted aligned error: 7.0 Å

Radius of gyration: 15.53 Å; Cα contacts (8 Å, |Δi|>4): 477; chains: 1; bounding box: 40×38×43 Å

Foldseek 3Di:
DDPKKWKDDFFFADVPDGDARCDLDNDPVVLVVVQEAEDPQPPPHDPRCQQPVVPARAKGKIKIFAQDQFKWADKDWDWPFFAWPADDDRIAHHRYIHITMTFGDPPDLFHTWWKMKTDTPPFQKMKMKTWDTTSDPVPDFTKIKIKMFDGNDPDDDPTCVVNCCRPVHADDNTMHMDMDTDDVDRHIGMDD

Organism: NCBI:txid31220

Nearest PDB structures (foldseek):
  7pud-assembly1_A  TM=7.812E-01  e=7.271E-08  Physcomitrium patens
  6k2g-assembly2_B  TM=7.776E-01  e=5.049E-06  Actinia fragacea
  4wdc-assembly1_A  TM=7.911E-01  e=9.327E-06  Actinia fragacea
  1o72-assembly2_B  TM=8.420E-01  e=2.154E-05  Stichodactyla helianthus
  4tsp-assembly2_B  TM=8.264E-01  e=1.723E-05  Actinia fragacea

Sequence (192 aa):
MAQTVFLCLLGLLFGWQSVEAKSCYPDLAQAALAGVLDGPFLSGTTLEALTFGDGYRVTCALQVENWTRYNLSNPVIHMNHGQISKAPPATIDSGYREVTVTRKTSGTATGTSGTVSWEVEGLDRRVYLMWSAPFNFDFYSNWLGVGVSAPGYTGHPGGDDLFEQMYNHGDSDTIKFERKKFNGDMTPVKFG

pLDDT: mean 80.18, std 17.23, range [28.77, 95.94]

Secondary structure (DSSP, 8-state):
----EEEE----EETTEE-----SSSSHHHHHHHTPEEPTTTTT--HHHHHHTT--SSEEEEEEEE-SSS-EEEEEEEEEESEEEEPPPSEE-TTEEEEEEEEPPTT-S--EEEEEEEEETTSSBEEEEEEEE-S-TTT--EEEEEEEEPTTB-----HHHHHHHHHHS---SSEEEEEEEESS--PPEEE-

Solvent-accessible surface area (backbone atoms only — not comparable to full-atom values): 10291 Å² total; per-residue (Å²): 134,78,67,38,46,41,37,24,46,77,31,45,49,50,93,98,45,87,48,70,59,55,52,76,42,96,43,72,66,57,30,50,74,72,57,43,40,74,28,83,76,39,59,96,61,50,70,52,55,70,42,53,69,81,71,56,58,37,27,35,36,46,32,44,34,30,68,33,96,38,37,32,27,72,58,49,76,32,74,79,36,43,44,76,78,37,67,69,57,63,58,39,48,51,36,18,28,38,48,25,27,34,22,31,45,84,98,54,92,49,17,26,27,28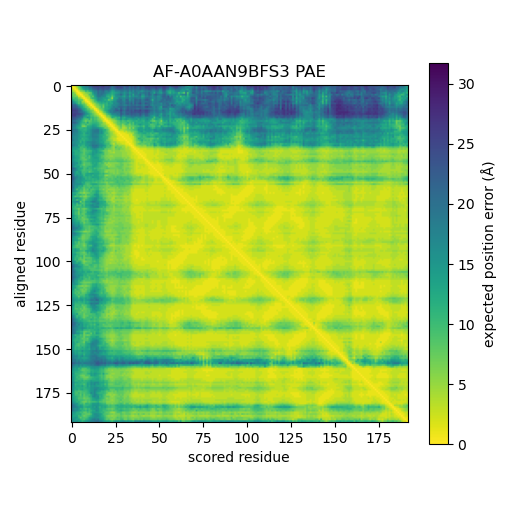,29,40,31,25,33,32,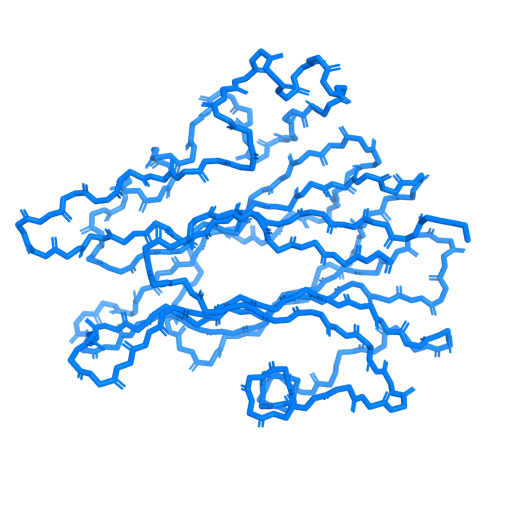56,100,47,56,23,22,39,41,34,33,41,36,41,58,62,54,66,94,85,42,64,33,36,42,25,36,31,38,33,30,83,82,36,62,79,76,63,58,50,66,58,46,33,45,37,61,70,79,50,68,69,59,88,58,35,46,64,40,70,48,72,48,76,92,56,71,75,55,53,64,32,115

InterPro domains:
  IPR015926 Cytolysin/lectin [G3DSA:2.60.270.20] (34-190)
  IPR015926 Cytolysin/lectin [SSF63724] (56-170)
  IPR050677 Actinoporin Pore-Forming Toxin [PTHR40388] (59-190)